Protein AF-0000000077147987 (afdb_homodimer)

Radius of gyration: 21.02 Å; Cα contacts (8 Å, |Δi|>4): 692; chains: 2; bounding box: 50×61×52 Å

Organism: Bacillus cereus (strain ATCC 14579 / DSM 31 / CCUG 7414 / JCM 2152 / NBRC 15305 / NCIMB 9373 / NCTC 2599 / NRRL B-3711) (NCBI:txid226900)

InterPro domains:
  IPR000415 Nitroreductase-like [G3DSA:3.40.109.10] (1-186)
  IPR000415 Nitroreductase-like [SSF55469] (8-182)
  IPR026021 Putative NAD(P)H nitroreductase YdjA-like [cd02135] (8-164)
  IPR029479 Nitroreductase [PF00881] (11-164)
  IPR052530 NAD(P)H nitroreductase [PTHR43821] (4-184)

Solvent-accessible surface area (backbone atoms only — not comparable to full-atom values): 19776 Å² total; per-residue (Å²): 125,85,78,49,52,45,58,61,54,49,42,62,63,52,54,72,32,90,63,49,38,87,55,78,65,56,66,67,56,52,52,53,43,44,42,50,14,61,47,36,68,46,72,91,71,61,68,49,56,31,39,37,36,26,30,76,58,12,35,54,56,54,42,49,20,53,52,68,46,40,51,73,69,50,32,73,73,44,35,66,63,51,41,50,53,54,66,50,35,38,27,36,35,42,32,29,31,74,60,46,92,51,64,64,58,28,52,46,40,50,40,21,35,29,22,23,52,42,41,30,52,52,48,34,39,77,73,60,32,33,33,28,83,46,65,58,72,67,60,69,33,66,55,28,44,47,55,73,69,46,53,91,55,52,41,55,72,32,35,35,39,31,25,35,53,92,70,76,65,80,84,74,90,71,80,60,46,74,81,38,44,47,80,34,53,105,124,84,78,50,52,45,56,62,55,51,42,62,64,53,53,72,32,89,61,48,39,88,53,78,65,55,67,68,58,52,51,51,43,45,43,49,13,62,47,36,70,46,71,91,71,61,68,48,55,32,39,36,38,26,29,75,58,14,37,54,57,54,42,49,20,54,50,68,47,40,52,72,67,49,33,74,75,42,34,66,62,50,42,51,53,54,66,50,35,37,29,36,35,42,31,28,32,73,60,47,91,50,63,62,60,29,51,44,38,51,42,21,36,28,23,23,51,42,41,30,52,50,50,34,40,78,71,59,30,33,33,28,82,45,62,55,72,68,60,69,33,65,54,26,43,45,54,74,70,45,52,91,57,51,41,56,73,32,34,34,38,32,24,34,52,91,68,75,64,80,84,75,88,71,80,61,46,75,82,40,45,48,80,34,52,105

pLDDT: mean 96.01, std 7.47, range [31.97, 99.0]

Nearest PDB structures (foldseek):
  2i7h-assembly1_A  TM=9.903E-01  e=8.316E-35  Bacillus cereus
  7tmg-assembly1_B  TM=8.435E-01  e=1.630E-12  Klebsiella pneumoniae subsp. pneumoniae HS11286
  4xoo-assembly2_C  TM=8.003E-01  e=1.558E-11  Mycobacterium tuberculosis H37Rv
  4xoo-assembly1_B  TM=7.889E-01  e=2.226E-11  Mycobacterium tuberculosis H37Rv
  4xoq-assembly2_D  TM=7.761E-01  e=3.854E-10  Mycobacterium tuberculosis H37Rv

Sequence (372 aa):
MTTYTSIANVIKERRSVRTFTDKAVEKDLLIELLNDATWAPNHKHREPWNCKLYIGEGRKKLVDAVLNSFTEEERAKRGKILSDRFLSTPAQIVVYMNEDPRQIQRDEDYAATCAFMQNFQLLAWERGLGCVWKSGGLNYNPLFIEGIGLTRGQRIVGILHIGYFDKAPEGKARTPITEKMEIIEGMTTYTSIANVIKERRSVRTFTDKAVEKDLLIELLNDATWAPNHKHREPWNCKLYIGEGRKKLVDAVLNSFTEEERAKRGKILSDRFLSTPAQIVVYMNEDPRQIQRDEDYAATCAFMQNFQLLAWERGLGCVWKSGGLNYNPLFIEGIGLTRGQRIVGILHIGYFDKAPEGKARTPITEKMEIIEG

Structure (mmCIF, N/CA/C/O backbone):
data_AF-0000000077147987-model_v1
#
loop_
_entity.id
_entity.type
_entity.pdbx_description
1 polymer 'Nitroreductase family'
#
loop_
_atom_site.group_PDB
_atom_site.id
_atom_site.type_symbol
_atom_site.label_atom_id
_atom_site.label_alt_id
_atom_site.label_comp_id
_atom_site.label_asym_id
_atom_site.label_entity_id
_atom_site.label_seq_id
_atom_site.pdbx_PDB_ins_code
_atom_site.Cartn_x
_atom_site.Cartn_y
_atom_site.Cartn_z
_atom_site.occupancy
_atom_site.B_iso_or_equiv
_atom_site.auth_seq_id
_atom_site.auth_comp_id
_atom_site.auth_asym_id
_atom_site.auth_atom_id
_atom_site.pdbx_PDB_model_num
ATOM 1 N N . MET A 1 1 ? 27.594 10.062 7.055 1 32.5 1 MET A N 1
ATOM 2 C CA . MET A 1 1 ? 27.594 8.945 6.113 1 32.5 1 MET A CA 1
ATOM 3 C C . MET A 1 1 ? 26.344 8.094 6.281 1 32.5 1 MET A C 1
ATOM 5 O O . MET A 1 1 ? 26.156 7.465 7.324 1 32.5 1 MET A O 1
ATOM 9 N N . THR A 1 2 ? 25.281 8.523 5.633 1 48.38 2 THR A N 1
ATOM 10 C CA . THR A 1 2 ? 24.031 7.832 5.938 1 48.38 2 THR A CA 1
ATOM 11 C C . THR A 1 2 ? 24.188 6.324 5.742 1 48.38 2 THR A C 1
ATOM 13 O O . THR A 1 2 ? 24.562 5.871 4.656 1 48.38 2 THR A O 1
ATOM 16 N N . THR A 1 3 ? 24.641 5.527 6.75 1 56.06 3 THR A N 1
ATOM 17 C CA . THR A 1 3 ? 24.734 4.07 6.691 1 56.06 3 THR A CA 1
ATOM 18 C C . THR A 1 3 ? 23.469 3.471 6.102 1 56.06 3 THR A C 1
ATOM 20 O O . THR A 1 3 ? 22.359 3.836 6.5 1 56.06 3 THR A O 1
ATOM 23 N N . TYR A 1 4 ? 23.609 3.09 4.77 1 65.31 4 TYR A N 1
ATOM 24 C CA . TYR A 1 4 ? 22.438 2.479 4.137 1 65.31 4 TYR A CA 1
ATOM 25 C C . TYR A 1 4 ? 22.203 1.069 4.668 1 65.31 4 TYR A C 1
ATOM 27 O O . TYR A 1 4 ? 23.156 0.284 4.797 1 65.31 4 TYR A O 1
ATOM 35 N N . THR A 1 5 ? 21.031 0.942 5.336 1 78.06 5 THR A N 1
ATOM 36 C CA . THR A 1 5 ? 20.594 -0.362 5.82 1 78.06 5 THR A CA 1
ATOM 37 C C . THR A 1 5 ? 19.734 -1.062 4.777 1 78.06 5 THR A C 1
ATOM 39 O O . THR A 1 5 ? 19.328 -0.448 3.789 1 78.06 5 THR A O 1
ATOM 42 N N . SER A 1 6 ? 19.641 -2.348 4.91 1 89.88 6 SER A N 1
ATOM 43 C CA . SER A 1 6 ? 18.781 -3.109 4.004 1 89.88 6 SER A CA 1
ATOM 44 C C . SER A 1 6 ? 17.328 -2.658 4.105 1 89.88 6 SER A C 1
ATOM 46 O O . SER A 1 6 ? 16.922 -2.096 5.121 1 89.88 6 SER A O 1
ATOM 48 N N . ILE A 1 7 ? 16.641 -2.799 3.055 1 95.44 7 ILE A N 1
ATOM 49 C CA . ILE A 1 7 ? 15.227 -2.443 3.066 1 95.44 7 ILE A CA 1
ATOM 50 C C . ILE A 1 7 ? 14.5 -3.264 4.129 1 95.44 7 ILE A C 1
ATOM 52 O O . ILE A 1 7 ? 13.562 -2.775 4.762 1 95.44 7 ILE A O 1
ATOM 56 N N . ALA A 1 8 ? 14.914 -4.508 4.348 1 96.12 8 ALA A N 1
ATOM 57 C CA . ALA A 1 8 ? 14.32 -5.348 5.387 1 96.12 8 ALA A CA 1
ATOM 58 C C . ALA A 1 8 ? 14.43 -4.684 6.758 1 96.12 8 ALA A C 1
ATOM 60 O O . ALA A 1 8 ? 13.477 -4.703 7.543 1 96.12 8 ALA A O 1
ATOM 61 N N . ASN A 1 9 ? 15.562 -4.098 7.02 1 95.75 9 ASN A N 1
ATOM 62 C CA . ASN A 1 9 ? 15.75 -3.426 8.297 1 95.75 9 ASN A CA 1
ATOM 63 C C . ASN A 1 9 ? 14.844 -2.209 8.438 1 95.75 9 ASN A C 1
ATOM 65 O O . ASN A 1 9 ? 14.242 -1.992 9.492 1 95.75 9 ASN A O 1
ATOM 69 N N . VAL A 1 10 ? 14.734 -1.404 7.367 1 96.94 10 VAL A N 1
ATOM 70 C CA . VAL A 1 10 ? 13.867 -0.23 7.406 1 96.94 10 VAL A CA 1
ATOM 71 C C . VAL A 1 10 ? 12.422 -0.661 7.645 1 96.94 10 VAL A C 1
ATOM 73 O O . VAL A 1 10 ? 11.719 -0.079 8.477 1 96.94 10 VAL A O 1
ATOM 76 N N . ILE A 1 11 ? 11.961 -1.706 6.961 1 98 11 ILE A N 1
ATOM 77 C CA . ILE A 1 11 ? 10.602 -2.211 7.07 1 98 11 ILE A CA 1
ATOM 78 C C . ILE A 1 11 ? 10.352 -2.723 8.484 1 98 11 ILE A C 1
ATOM 80 O O . ILE A 1 11 ? 9.328 -2.41 9.102 1 98 11 ILE A O 1
ATOM 84 N N . LYS A 1 12 ? 11.25 -3.428 9.062 1 97.56 12 LYS A N 1
ATOM 85 C CA . LYS A 1 12 ? 11.078 -4.035 10.383 1 97.56 12 LYS A CA 1
ATOM 86 C C . LYS A 1 12 ? 11.148 -2.984 11.484 1 97.56 12 LYS A C 1
ATOM 88 O O . LYS A 1 12 ? 10.516 -3.133 12.531 1 97.56 12 LYS A O 1
ATOM 93 N N . GLU A 1 13 ? 11.898 -1.934 11.219 1 97 13 GLU A N 1
ATOM 94 C CA . GLU A 1 13 ? 12.156 -0.956 12.273 1 97 13 GLU A CA 1
ATOM 95 C C . GLU A 1 13 ? 11.109 0.159 12.25 1 97 13 GLU A C 1
ATOM 97 O O . GLU A 1 13 ? 10.914 0.849 13.25 1 97 13 GLU A O 1
ATOM 102 N N . ARG A 1 14 ? 10.508 0.419 11.086 1 98.12 14 ARG A N 1
ATOM 103 C CA . ARG A 1 14 ? 9.523 1.492 11 1 98.12 14 ARG A CA 1
ATOM 104 C C . ARG A 1 14 ? 8.398 1.29 12.016 1 98.12 14 ARG A C 1
ATOM 106 O O . ARG A 1 14 ? 7.918 0.171 12.203 1 98.12 14 ARG A O 1
ATOM 113 N N . ARG A 1 15 ? 8.008 2.379 12.648 1 98.31 15 ARG A N 1
ATOM 114 C CA . ARG A 1 15 ? 6.906 2.406 13.602 1 98.31 15 ARG A CA 1
ATOM 115 C C . ARG A 1 15 ? 5.953 3.557 13.305 1 98.31 15 ARG A C 1
ATOM 117 O O . ARG A 1 15 ? 6.352 4.574 12.734 1 98.31 15 ARG A O 1
ATOM 124 N N . SER A 1 16 ? 4.711 3.285 13.672 1 98.38 16 SER A N 1
ATOM 125 C CA . SER A 1 16 ? 3.781 4.41 13.688 1 98.38 16 SER A CA 1
ATOM 126 C C . SER A 1 16 ? 4.051 5.332 14.875 1 98.38 16 SER A C 1
ATOM 128 O O . SER A 1 16 ? 3.76 4.98 16.016 1 98.38 16 SER A O 1
ATOM 130 N N . VAL A 1 17 ? 4.613 6.473 14.586 1 98.31 17 VAL A N 1
ATOM 131 C CA . VAL A 1 17 ? 4.957 7.457 15.602 1 98.31 17 VAL A CA 1
ATOM 132 C C . VAL A 1 17 ? 3.816 8.461 15.758 1 98.31 17 VAL A C 1
ATOM 134 O O . VAL A 1 17 ? 3.35 9.039 14.773 1 98.31 17 VAL A O 1
ATOM 137 N N . ARG A 1 18 ? 3.389 8.727 17 1 96.88 18 ARG A N 1
ATOM 138 C CA . ARG A 1 18 ? 2.213 9.562 17.219 1 96.88 18 ARG A CA 1
ATOM 139 C C . ARG A 1 18 ? 2.564 10.797 18.047 1 96.88 18 ARG A C 1
ATOM 141 O O . ARG A 1 18 ? 1.722 11.68 18.25 1 96.88 18 ARG A O 1
ATOM 148 N N . THR A 1 19 ? 3.754 10.805 18.609 1 96.94 19 THR A N 1
ATOM 149 C CA . THR A 1 19 ? 4.258 11.93 19.391 1 96.94 19 THR A CA 1
ATOM 150 C C . THR A 1 19 ? 5.531 12.492 18.766 1 96.94 19 THR A C 1
ATOM 152 O O . THR A 1 19 ? 6.484 11.758 18.516 1 96.94 19 THR A O 1
ATOM 155 N N . PHE A 1 20 ? 5.543 13.805 18.609 1 98.06 20 PHE A N 1
ATOM 156 C CA . PHE A 1 20 ? 6.625 14.43 17.859 1 98.06 20 PHE A CA 1
ATOM 157 C C . PHE A 1 20 ? 7.297 15.516 18.688 1 98.06 20 PHE A C 1
ATOM 159 O O . PHE A 1 20 ? 6.711 16.031 19.641 1 98.06 20 PHE A O 1
ATOM 166 N N . THR A 1 21 ? 8.523 15.797 18.312 1 97.69 21 THR A N 1
ATOM 167 C CA . THR A 1 21 ? 9.172 16.984 18.859 1 97.69 21 THR A CA 1
ATOM 168 C C . THR A 1 21 ? 8.664 18.25 18.172 1 97.69 21 THR A C 1
ATOM 170 O O . THR A 1 21 ? 7.914 18.172 17.188 1 97.69 21 THR A O 1
ATOM 173 N N . ASP A 1 22 ? 9.141 19.406 18.625 1 95.5 22 ASP A N 1
ATOM 174 C CA . ASP A 1 22 ? 8.711 20.672 18.047 1 95.5 22 ASP A CA 1
ATOM 175 C C . ASP A 1 22 ? 9.578 21.062 16.844 1 95.5 22 ASP A C 1
ATOM 177 O O . ASP A 1 22 ? 9.352 22.109 16.234 1 95.5 22 ASP A O 1
ATOM 181 N N . LYS A 1 23 ? 10.523 20.203 16.562 1 97.19 23 LYS A N 1
ATOM 182 C CA . LYS A 1 23 ? 11.391 20.516 15.43 1 97.19 23 LYS A CA 1
ATOM 183 C C . LYS A 1 23 ? 10.594 20.578 14.125 1 97.19 23 LYS A C 1
ATOM 185 O O . LYS A 1 23 ? 9.859 19.641 13.805 1 97.19 23 LYS A O 1
ATOM 190 N N . ALA A 1 24 ? 10.766 21.672 13.406 1 96.88 24 ALA A N 1
ATOM 191 C CA . ALA A 1 24 ? 10.055 21.844 12.141 1 96.88 24 ALA A CA 1
ATOM 192 C C . ALA A 1 24 ? 10.516 20.812 11.109 1 96.88 24 ALA A C 1
ATOM 194 O O . ALA A 1 24 ? 11.688 20.438 11.078 1 96.88 24 ALA A O 1
ATOM 195 N N . VAL A 1 25 ? 9.578 20.375 10.289 1 98.19 25 VAL A N 1
ATOM 196 C CA . VAL A 1 25 ? 9.914 19.516 9.156 1 98.19 25 VAL A CA 1
ATOM 197 C C . VAL A 1 25 ? 10.094 20.359 7.902 1 98.19 25 VAL A C 1
ATOM 199 O O . VAL A 1 25 ? 9.219 21.156 7.555 1 98.19 25 VAL A O 1
ATOM 202 N N . GLU A 1 26 ? 11.133 20.172 7.207 1 97.56 26 GLU A N 1
ATOM 203 C CA . GLU A 1 26 ? 11.43 20.984 6.027 1 97.56 26 GLU A CA 1
ATOM 204 C C . GLU A 1 26 ? 10.539 20.594 4.852 1 97.56 26 GLU A C 1
ATOM 206 O O . GLU A 1 26 ? 10.477 19.422 4.48 1 97.56 26 GLU A O 1
ATOM 211 N N . LYS A 1 27 ? 10 21.656 4.348 1 98.19 27 LYS A N 1
ATOM 212 C CA . LYS A 1 27 ? 9.125 21.469 3.193 1 98.19 27 LYS A CA 1
ATOM 213 C C . LYS A 1 27 ? 9.859 20.766 2.059 1 98.19 27 LYS A C 1
ATOM 215 O O . LYS A 1 27 ? 9.32 19.844 1.448 1 98.19 27 LYS A O 1
ATOM 220 N N . ASP A 1 28 ? 11.078 21.125 1.785 1 98.5 28 ASP A N 1
ATOM 221 C CA . ASP A 1 28 ? 11.844 20.578 0.675 1 98.5 28 ASP A CA 1
ATOM 222 C C . ASP A 1 28 ? 12.141 19.094 0.897 1 98.5 28 ASP A C 1
ATOM 224 O O . ASP A 1 28 ? 12.188 18.312 -0.057 1 98.5 28 ASP A O 1
ATOM 228 N N . LEU A 1 29 ? 12.375 18.734 2.113 1 98.56 29 LEU A N 1
ATOM 229 C CA . LEU A 1 29 ? 12.586 17.328 2.434 1 98.56 29 LEU A CA 1
ATOM 230 C C . LEU A 1 29 ? 11.336 16.5 2.139 1 98.56 29 LEU A 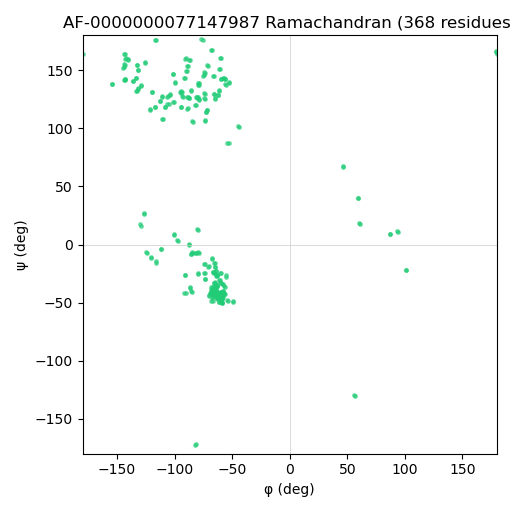C 1
ATOM 232 O O . LEU A 1 29 ? 11.422 15.43 1.544 1 98.56 29 LEU A O 1
ATOM 236 N N . LEU A 1 30 ? 10.188 17.031 2.537 1 98.81 30 LEU A N 1
ATOM 237 C CA . LEU A 1 30 ? 8.93 16.328 2.281 1 98.81 30 LEU A CA 1
ATOM 238 C C . LEU A 1 30 ? 8.695 16.188 0.783 1 98.81 30 LEU A C 1
ATOM 240 O O . LEU A 1 30 ? 8.281 15.117 0.324 1 98.81 30 LEU A O 1
ATOM 244 N N . ILE A 1 31 ? 8.961 17.203 0.057 1 98.88 31 ILE A N 1
ATOM 245 C CA . ILE A 1 31 ? 8.781 17.172 -1.39 1 98.88 31 ILE A CA 1
ATOM 246 C C . ILE A 1 31 ? 9.719 16.125 -1.998 1 98.88 31 ILE A C 1
ATOM 248 O O . ILE A 1 31 ? 9.312 15.344 -2.855 1 98.88 31 ILE A O 1
ATOM 252 N N . GLU A 1 32 ? 10.945 16.094 -1.553 1 98.75 32 GLU A N 1
ATOM 253 C CA . GLU A 1 32 ? 11.914 15.117 -2.023 1 98.75 32 GLU A CA 1
ATOM 254 C C . GLU A 1 32 ? 11.43 13.695 -1.761 1 98.75 32 GLU A C 1
ATOM 256 O O . GLU A 1 32 ? 11.422 12.859 -2.666 1 98.75 32 GLU A O 1
ATOM 261 N N . LEU A 1 33 ? 11.023 13.422 -0.555 1 98.81 33 LEU A N 1
ATOM 262 C CA . LEU A 1 33 ? 10.578 12.086 -0.168 1 98.81 33 LEU A CA 1
ATOM 263 C C . LEU A 1 33 ? 9.32 11.688 -0.929 1 98.81 33 LEU A C 1
ATOM 265 O O . LEU A 1 33 ? 9.172 10.531 -1.333 1 98.81 33 LEU A O 1
ATOM 269 N N . LEU A 1 34 ? 8.398 12.625 -1.139 1 98.94 34 LEU A N 1
ATOM 270 C CA . LEU A 1 34 ? 7.176 12.352 -1.891 1 98.94 34 LEU A CA 1
ATOM 271 C C . LEU A 1 34 ? 7.492 12.055 -3.352 1 98.94 34 LEU A C 1
ATOM 273 O O . LEU A 1 34 ? 6.871 11.18 -3.961 1 98.94 34 LEU A O 1
ATOM 277 N N . ASN A 1 35 ? 8.414 12.781 -3.891 1 98.94 35 ASN A N 1
ATOM 278 C CA . ASN A 1 35 ? 8.82 12.5 -5.262 1 98.94 35 ASN A CA 1
ATOM 279 C C . ASN A 1 35 ? 9.367 11.078 -5.398 1 98.94 35 ASN A C 1
ATOM 281 O O . ASN A 1 35 ? 9.07 10.383 -6.371 1 98.94 35 ASN A O 1
ATOM 285 N N . ASP A 1 36 ? 10.18 10.656 -4.453 1 98.75 36 ASP A N 1
ATOM 286 C CA . ASP A 1 36 ? 10.641 9.273 -4.465 1 98.75 36 ASP A CA 1
ATOM 287 C C . ASP A 1 36 ? 9.477 8.297 -4.301 1 98.75 36 ASP A C 1
ATOM 289 O O . ASP A 1 36 ? 9.453 7.242 -4.938 1 98.75 36 ASP A O 1
ATOM 293 N N . ALA A 1 37 ? 8.484 8.648 -3.506 1 98.88 37 ALA A N 1
ATOM 294 C CA . ALA 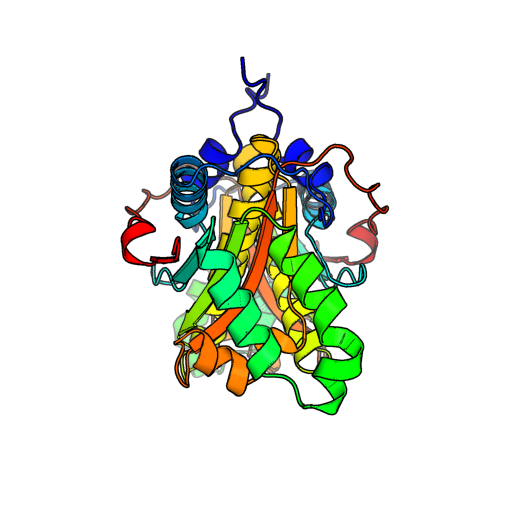A 1 37 ? 7.348 7.781 -3.217 1 98.88 37 ALA A CA 1
ATOM 295 C C . ALA A 1 37 ? 6.496 7.559 -4.465 1 98.88 37 ALA A C 1
ATOM 297 O O . ALA A 1 37 ? 5.816 6.539 -4.582 1 98.88 37 ALA A O 1
ATOM 298 N N . THR A 1 38 ? 6.559 8.477 -5.445 1 98.88 38 THR A N 1
ATOM 299 C CA . THR A 1 38 ? 5.727 8.406 -6.641 1 98.88 38 THR A CA 1
ATOM 300 C C . THR A 1 38 ? 6.117 7.211 -7.504 1 98.88 38 THR A C 1
ATOM 302 O O . THR A 1 38 ? 5.387 6.836 -8.422 1 98.88 38 THR A O 1
ATOM 305 N N . TRP A 1 39 ? 7.211 6.605 -7.223 1 98.69 39 TRP A N 1
ATOM 306 C CA . TRP A 1 39 ? 7.645 5.453 -8.008 1 98.69 39 TRP A CA 1
ATOM 307 C C . TRP A 1 39 ? 6.898 4.195 -7.574 1 98.69 39 TRP A C 1
ATOM 309 O O . TRP A 1 39 ? 7.258 3.084 -7.98 1 98.69 39 TRP A O 1
ATOM 319 N N . ALA A 1 40 ? 5.84 4.32 -6.801 1 98.81 40 ALA A N 1
ATOM 320 C CA . ALA A 1 40 ? 4.93 3.227 -6.473 1 98.81 40 ALA A CA 1
ATOM 321 C C . ALA A 1 40 ? 4.34 2.607 -7.738 1 98.81 40 ALA A C 1
ATOM 323 O O . ALA A 1 40 ? 4.117 3.303 -8.734 1 98.81 40 ALA A O 1
ATOM 324 N N . PRO A 1 41 ? 4.141 1.259 -7.73 1 98.56 41 PRO A N 1
ATOM 325 C CA . PRO A 1 41 ? 3.443 0.66 -8.867 1 98.56 41 PRO A CA 1
ATOM 326 C C . PRO A 1 41 ? 2.031 1.215 -9.055 1 98.56 41 PRO A C 1
ATOM 328 O O . PRO A 1 41 ? 1.363 1.549 -8.07 1 98.56 41 PRO A O 1
ATOM 331 N N . ASN A 1 42 ? 1.602 1.395 -10.281 1 98.31 42 ASN A N 1
ATOM 332 C CA . ASN A 1 42 ? 0.247 1.822 -10.617 1 98.31 42 ASN A CA 1
ATOM 333 C C . ASN A 1 42 ? -0.156 1.363 -12.016 1 98.31 42 ASN A C 1
ATOM 335 O O . ASN A 1 42 ? 0.669 1.345 -12.93 1 98.31 42 ASN A O 1
ATOM 339 N N . HIS A 1 43 ? -1.362 0.935 -12.016 1 97.31 43 HIS A N 1
ATOM 340 C CA . HIS A 1 43 ? -1.881 0.407 -13.273 1 97.31 43 HIS A CA 1
ATOM 341 C C . HIS A 1 43 ? -1.993 1.504 -14.328 1 97.31 43 HIS A C 1
ATOM 343 O O . HIS A 1 43 ? -2.498 2.592 -14.047 1 97.31 43 HIS A O 1
ATOM 349 N N . LYS A 1 44 ? -1.451 1.247 -15.531 1 96 44 LYS A N 1
ATOM 350 C CA . LYS A 1 44 ? -1.544 2.123 -16.703 1 96 44 LYS A CA 1
ATOM 351 C C . LYS A 1 44 ? -0.91 3.482 -16.406 1 96 44 LYS A C 1
ATOM 353 O O . LYS A 1 44 ? -1.289 4.488 -17.016 1 96 44 LYS A O 1
ATOM 358 N N . HIS A 1 45 ? -0.062 3.527 -15.336 1 96.69 45 HIS A N 1
ATOM 359 C CA . HIS A 1 45 ? 0.651 4.754 -14.992 1 96.69 45 HIS A CA 1
ATOM 360 C C . HIS A 1 45 ? -0.319 5.891 -14.695 1 96.69 45 HIS A C 1
ATOM 362 O O . HIS A 1 45 ? -0.092 7.031 -15.117 1 96.69 45 HIS A O 1
ATOM 368 N N . ARG A 1 46 ? -1.36 5.582 -14.031 1 98.06 46 ARG A N 1
ATOM 369 C CA . ARG A 1 46 ? -2.408 6.555 -13.734 1 98.06 46 ARG A CA 1
ATOM 370 C C . ARG A 1 46 ? -1.96 7.535 -12.664 1 98.06 46 ARG A C 1
ATOM 372 O O . ARG A 1 46 ? -2.463 8.656 -12.586 1 98.06 46 ARG A O 1
ATOM 379 N N . GLU A 1 47 ? -1.023 7.188 -11.805 1 98.75 47 GLU A N 1
ATOM 380 C CA . GLU A 1 47 ? -0.513 8.023 -10.727 1 98.75 47 GLU A CA 1
ATOM 381 C C . GLU A 1 47 ? -1.651 8.688 -9.953 1 98.75 47 GLU A C 1
ATOM 383 O O . GLU A 1 47 ? -1.738 9.914 -9.906 1 98.75 47 GLU A O 1
ATOM 388 N N . PRO A 1 48 ? -2.467 7.91 -9.25 1 98.88 48 PRO A N 1
ATOM 389 C CA . PRO A 1 48 ? -3.75 8.398 -8.734 1 98.88 48 PRO A CA 1
ATOM 390 C C . PRO A 1 48 ? -3.598 9.242 -7.473 1 98.88 48 PRO A C 1
ATOM 392 O O . PRO A 1 48 ? -4.555 9.891 -7.039 1 98.88 48 PRO A O 1
ATOM 395 N N . TRP A 1 49 ? -2.506 9.359 -6.887 1 98.94 49 TRP A N 1
ATOM 396 C CA . TRP A 1 49 ? -2.285 10.023 -5.609 1 98.94 49 TRP A CA 1
ATOM 397 C C . TRP A 1 49 ? -2.238 11.539 -5.785 1 98.94 49 TRP A C 1
ATOM 399 O O . TRP A 1 49 ? -1.682 12.039 -6.762 1 98.94 49 TRP A O 1
ATOM 409 N N . ASN A 1 50 ? -2.85 12.25 -4.863 1 98.88 50 ASN A N 1
ATOM 410 C CA . ASN A 1 50 ? -2.783 13.695 -4.672 1 98.88 50 ASN A CA 1
ATOM 411 C C . ASN A 1 50 ? -2.533 14.055 -3.211 1 98.88 50 ASN A C 1
ATOM 413 O O . ASN A 1 50 ? -2.891 13.297 -2.309 1 98.88 50 ASN A O 1
ATOM 417 N N . CYS A 1 51 ? -1.922 15.289 -3.031 1 98.94 51 CYS A N 1
ATOM 418 C CA . CYS A 1 51 ? -1.538 15.633 -1.667 1 98.94 51 CYS A CA 1
ATOM 419 C C . CYS A 1 51 ? -1.962 17.047 -1.322 1 98.94 51 CYS A C 1
ATOM 421 O O . CYS A 1 51 ? -1.971 17.922 -2.188 1 98.94 51 CYS A O 1
ATOM 423 N N . LYS A 1 52 ? -2.352 17.219 -0.127 1 98.94 52 LYS A N 1
ATOM 424 C CA . LYS A 1 52 ? -2.375 18.531 0.54 1 98.94 52 LYS A CA 1
ATOM 425 C C . LYS A 1 52 ? -1.433 18.547 1.74 1 98.94 52 LYS A C 1
ATOM 427 O O . LYS A 1 52 ? -1.582 17.75 2.666 1 98.94 52 LYS A O 1
ATOM 432 N N . LEU A 1 53 ? -0.482 19.391 1.664 1 98.94 53 LEU A N 1
ATOM 433 C CA . LEU A 1 53 ? 0.508 19.516 2.729 1 98.94 53 LEU A CA 1
ATOM 434 C C . LEU A 1 53 ? 0.2 20.703 3.625 1 98.94 53 LEU A C 1
ATOM 436 O O . LEU A 1 53 ? 0.104 21.844 3.145 1 98.94 53 LEU A O 1
ATOM 440 N N . TYR A 1 54 ? 0.041 20.453 4.895 1 98.75 54 TYR A N 1
ATOM 441 C CA . TYR A 1 54 ? -0.16 21.469 5.906 1 98.75 54 TYR A CA 1
ATOM 442 C C . TYR A 1 54 ? 1.075 21.625 6.789 1 98.75 54 TYR A C 1
ATOM 444 O O . TYR A 1 54 ? 1.442 20.688 7.512 1 98.75 54 TYR A O 1
ATOM 452 N N . ILE A 1 55 ? 1.716 22.797 6.809 1 97.94 55 ILE A N 1
ATOM 453 C CA . ILE A 1 55 ? 2.898 23.078 7.609 1 97.94 55 ILE A CA 1
ATOM 454 C C . ILE A 1 55 ? 2.828 24.516 8.133 1 97.94 55 ILE A C 1
ATOM 456 O O . ILE A 1 55 ? 2.066 25.344 7.613 1 97.94 55 ILE A O 1
ATOM 460 N N . GLY A 1 56 ? 3.604 24.812 9.219 1 95.81 56 GLY A N 1
ATOM 461 C CA . GLY A 1 56 ? 3.578 26.156 9.805 1 95.81 56 GLY A CA 1
ATOM 462 C C . GLY A 1 56 ? 2.188 26.594 10.219 1 95.81 56 GLY A C 1
ATOM 463 O O . GLY A 1 56 ? 1.48 25.859 10.914 1 95.81 56 GLY A O 1
ATOM 464 N N . GLU A 1 57 ? 1.754 27.797 9.812 1 95.62 57 GLU A N 1
ATOM 465 C CA . GLU A 1 57 ? 0.45 28.344 10.188 1 95.62 57 GLU A CA 1
ATOM 466 C C . GLU A 1 57 ? -0.674 27.641 9.422 1 95.62 57 GLU A C 1
ATOM 468 O O . GLU A 1 57 ? -1.84 27.719 9.82 1 95.62 57 GLU A O 1
ATOM 473 N N . GLY A 1 58 ? -0.313 26.969 8.375 1 97.19 58 GLY A N 1
ATOM 474 C CA . GLY A 1 58 ? -1.297 26.234 7.586 1 97.19 58 GLY A CA 1
ATOM 475 C C . GLY A 1 58 ? -1.961 25.109 8.359 1 97.19 58 GLY A C 1
ATOM 476 O O . GLY A 1 58 ? -3.08 24.719 8.039 1 97.19 58 GLY A O 1
ATOM 477 N N . ARG A 1 59 ? -1.291 24.656 9.375 1 97.44 59 ARG A N 1
ATOM 478 C CA . ARG A 1 59 ? -1.851 23.609 10.227 1 97.44 59 ARG A CA 1
ATOM 479 C C . ARG A 1 59 ? -3.148 24.062 10.883 1 97.44 59 ARG A C 1
ATOM 481 O O . ARG A 1 59 ? -4.055 23.25 11.109 1 97.44 59 ARG A O 1
ATOM 488 N N . LYS A 1 60 ? -3.25 25.359 11.141 1 97.06 60 LYS A N 1
ATOM 489 C CA . LYS A 1 60 ? -4.457 25.891 11.758 1 97.06 60 LYS A CA 1
ATOM 490 C C . LYS A 1 60 ? -5.664 25.734 10.836 1 97.06 60 LYS A C 1
ATOM 492 O O . LYS A 1 60 ? -6.785 25.516 11.305 1 97.06 60 LYS A O 1
ATOM 497 N N . LYS A 1 61 ? -5.434 25.812 9.539 1 97.62 61 LYS A N 1
ATOM 498 C CA . LYS A 1 61 ? -6.52 25.641 8.578 1 97.62 61 LYS A CA 1
ATOM 499 C C . LYS A 1 61 ? -7.062 24.203 8.625 1 97.62 61 LYS A C 1
ATOM 501 O O . LYS A 1 61 ? -8.266 24 8.5 1 97.62 61 LYS A O 1
ATOM 506 N N . LEU A 1 62 ? -6.168 23.281 8.781 1 98.19 62 LEU A N 1
ATOM 507 C CA . LEU A 1 62 ? -6.598 21.891 8.914 1 98.19 62 LEU A CA 1
ATOM 508 C C . LEU A 1 62 ? -7.387 21.688 10.203 1 98.19 62 LEU A C 1
ATOM 510 O O . LEU A 1 62 ? -8.445 21.047 10.195 1 98.19 62 LEU A O 1
ATOM 514 N N . VAL A 1 63 ? -6.902 22.25 11.266 1 97.5 63 VAL A N 1
ATOM 515 C CA . VAL A 1 63 ? -7.574 22.141 12.555 1 97.5 63 VAL A CA 1
ATOM 516 C C . VAL A 1 63 ? -8.977 22.734 12.453 1 97.5 63 VAL A C 1
ATOM 518 O O . VAL A 1 63 ? -9.945 22.156 12.945 1 97.5 63 VAL A O 1
ATOM 521 N N . ASP A 1 64 ? -9.047 23.906 11.836 1 97.06 64 ASP A N 1
ATOM 522 C CA . ASP A 1 64 ? -10.352 24.547 11.664 1 97.06 64 ASP A CA 1
ATOM 523 C C . ASP A 1 64 ? -11.312 23.641 10.898 1 97.06 64 ASP A C 1
ATOM 525 O O . ASP A 1 64 ? -12.484 23.531 11.273 1 97.06 64 ASP A O 1
ATOM 529 N N . ALA A 1 65 ? -10.836 23.062 9.836 1 97.5 65 ALA A N 1
ATOM 530 C CA . ALA A 1 65 ? -11.672 22.156 9.055 1 97.5 65 ALA A CA 1
ATOM 531 C C . ALA A 1 65 ? -12.148 20.969 9.898 1 97.5 65 ALA A C 1
ATOM 533 O O . ALA A 1 65 ? -13.305 20.547 9.797 1 97.5 65 ALA A O 1
ATOM 534 N N . VAL A 1 66 ? -11.25 20.406 10.734 1 96.88 66 VAL A N 1
ATOM 535 C CA . VAL A 1 66 ? -11.602 19.297 11.617 1 96.88 66 VAL A CA 1
ATOM 536 C C . VAL A 1 66 ? -12.688 19.734 12.586 1 96.88 66 VAL A C 1
ATOM 538 O O . VAL A 1 66 ? -13.734 19.094 12.703 1 96.88 66 VAL A O 1
ATOM 541 N N . LEU A 1 67 ? -12.477 20.844 13.211 1 96.75 67 LEU A N 1
ATOM 542 C CA . LEU A 1 67 ? -13.398 21.328 14.227 1 96.75 67 LEU A CA 1
ATOM 543 C C . LEU A 1 67 ? -14.75 21.672 13.617 1 96.75 67 LEU A C 1
ATOM 545 O O . LEU A 1 67 ? -15.797 21.422 14.227 1 96.75 67 LEU A O 1
ATOM 549 N N . ASN A 1 68 ? -14.742 22.219 12.461 1 96.69 68 ASN A N 1
ATOM 550 C CA . ASN A 1 68 ? -15.977 22.625 11.789 1 96.69 68 ASN A CA 1
ATOM 551 C C . ASN A 1 68 ? -16.781 21.406 11.32 1 96.69 68 ASN A C 1
ATOM 553 O O . ASN A 1 68 ? -17.953 21.531 10.984 1 96.69 68 ASN A O 1
ATOM 557 N N . SER A 1 69 ? -16.109 20.328 11.234 1 96.06 69 SER A N 1
ATOM 558 C CA . SER A 1 69 ? -16.797 19.125 10.789 1 96.06 69 SER A CA 1
ATOM 559 C C . SER A 1 69 ? -17.469 18.406 11.953 1 96.06 69 SER A C 1
ATOM 561 O O . SER A 1 69 ? -18.219 17.438 11.75 1 96.06 69 SER A O 1
ATOM 563 N N . PHE A 1 70 ? -17.25 18.797 13.133 1 94.06 70 PHE A N 1
ATOM 564 C CA . PHE A 1 70 ? -17.812 18.203 14.344 1 94.06 70 PHE A CA 1
ATOM 565 C C . PHE A 1 70 ? -19.141 18.859 14.703 1 94.06 70 PHE A C 1
ATOM 567 O O . PHE A 1 70 ? -19.344 20.047 14.422 1 94.06 70 PHE A O 1
ATOM 574 N N . THR A 1 71 ? -19.938 18.031 15.305 1 93.31 71 THR A N 1
ATOM 575 C CA . THR A 1 71 ? -21.094 18.625 15.953 1 93.31 71 THR A CA 1
ATOM 576 C C . THR A 1 71 ? -20.688 19.469 17.156 1 93.31 71 THR A C 1
ATOM 578 O O . THR A 1 71 ? -19.547 19.359 17.625 1 93.31 71 THR A O 1
ATOM 581 N N . GLU A 1 72 ? -21.594 20.219 17.625 1 93.38 72 GLU A N 1
ATOM 582 C CA . GLU A 1 72 ? -21.312 21.016 18.812 1 93.38 72 GLU A CA 1
ATOM 583 C C . GLU A 1 72 ? -20.938 20.109 19.984 1 93.38 72 GLU A C 1
ATOM 585 O O . GLU A 1 72 ? -20.047 20.453 20.766 1 93.38 72 GLU A O 1
ATOM 590 N N . GLU A 1 73 ? -21.625 19.062 20.109 1 93.81 73 GLU A N 1
ATOM 591 C CA . GLU A 1 73 ? -21.359 18.125 21.188 1 93.81 73 GLU A CA 1
ATOM 592 C C . GLU A 1 73 ? -19.969 17.516 21.062 1 93.81 73 GLU A C 1
ATOM 594 O O . GLU A 1 73 ? -19.234 17.438 22.047 1 93.81 73 GLU A O 1
ATOM 599 N N . GLU A 1 74 ? -19.594 17.109 19.844 1 91.12 74 GLU A N 1
ATOM 600 C CA . GLU A 1 74 ? -18.281 16.547 19.594 1 91.12 74 GLU A CA 1
ATOM 601 C C . GLU A 1 74 ? -17.172 17.547 19.859 1 91.12 74 GLU A C 1
ATOM 603 O O . GLU A 1 74 ? -16.125 17.203 20.422 1 91.12 74 GLU A O 1
ATOM 608 N N . ARG A 1 75 ? -17.422 18.734 19.453 1 92.44 75 ARG A N 1
ATOM 609 C CA . ARG A 1 75 ? -16.438 19.797 19.656 1 92.44 75 ARG A CA 1
ATOM 610 C C . ARG A 1 75 ? -16.219 20.062 21.141 1 92.44 75 ARG A C 1
ATOM 612 O O . ARG A 1 75 ? -15.078 20.266 21.562 1 92.44 75 ARG A O 1
ATOM 619 N N . ALA A 1 76 ? -17.25 20.109 21.859 1 92.94 76 ALA A N 1
ATOM 620 C CA . ALA A 1 76 ? -17.141 20.344 23.297 1 92.94 76 ALA A CA 1
ATOM 621 C C . ALA A 1 76 ? -16.375 19.219 23.984 1 92.94 76 ALA A C 1
ATOM 623 O O . ALA A 1 76 ? -15.617 19.469 24.922 1 92.94 76 ALA A O 1
ATOM 624 N N . LYS A 1 77 ? -16.547 18.062 23.516 1 91.88 77 LYS A N 1
ATOM 625 C CA . LYS A 1 77 ? -15.969 16.875 24.156 1 91.88 77 LYS A CA 1
ATOM 626 C C . LYS A 1 77 ? -14.539 16.641 23.688 1 91.88 77 LYS A C 1
ATOM 628 O O . LYS A 1 77 ? -13.672 16.281 24.484 1 91.88 77 LYS A O 1
ATOM 633 N N . ARG A 1 78 ? -14.281 16.844 22.375 1 90.38 78 ARG A N 1
ATOM 634 C CA . ARG A 1 78 ? -13.039 16.344 21.797 1 90.38 78 ARG A CA 1
ATOM 635 C C . ARG A 1 78 ? -12.266 17.469 21.109 1 90.38 78 ARG A C 1
ATOM 637 O O . ARG A 1 78 ? -11.117 17.297 20.719 1 90.38 78 ARG A O 1
ATOM 644 N N . GLY A 1 79 ? -12.852 18.609 21.016 1 90.62 79 GLY A N 1
ATOM 645 C CA . GLY A 1 79 ? -12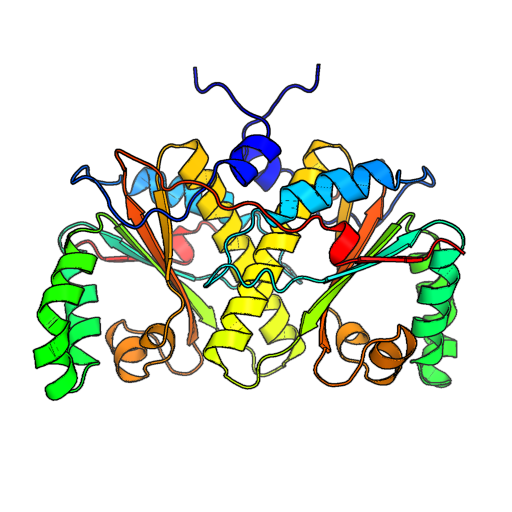.297 19.672 20.203 1 90.62 79 GLY A CA 1
ATOM 646 C C . GLY A 1 79 ? -10.906 20.094 20.625 1 90.62 79 GLY A C 1
ATOM 647 O O . GLY A 1 79 ? -9.992 20.156 19.797 1 90.62 79 GLY A O 1
ATOM 648 N N . LYS A 1 80 ? -10.734 20.312 21.844 1 92 80 LYS A N 1
ATOM 649 C CA . LYS A 1 80 ? -9.453 20.797 22.359 1 92 80 LYS A CA 1
ATOM 650 C C . LYS A 1 80 ? -8.367 19.734 22.203 1 92 80 LYS A C 1
ATOM 652 O O . LYS A 1 80 ? -7.27 20.031 21.734 1 92 80 LYS A O 1
ATOM 657 N N . ILE A 1 81 ? -8.664 18.562 22.547 1 90.81 81 ILE A N 1
ATOM 658 C CA . ILE A 1 81 ? -7.699 17.469 22.484 1 90.81 81 ILE A CA 1
ATOM 659 C C . ILE A 1 81 ? -7.258 17.25 21.031 1 90.81 81 ILE A C 1
ATOM 661 O O . ILE A 1 81 ? -6.066 17.094 20.766 1 90.81 81 ILE A O 1
ATOM 665 N N . LEU A 1 82 ? -8.172 17.266 20.172 1 89.75 82 LEU A N 1
ATOM 666 C CA . LEU A 1 82 ? -7.875 17.047 18.766 1 89.75 82 LEU A CA 1
ATOM 667 C C . LEU A 1 82 ? -7.078 18.219 18.188 1 89.75 82 LEU A C 1
ATOM 669 O O . LEU A 1 82 ? -6.125 18.016 17.438 1 89.75 82 LEU A O 1
ATOM 673 N N . SER A 1 83 ? -7.496 19.375 18.594 1 93.25 83 SER A 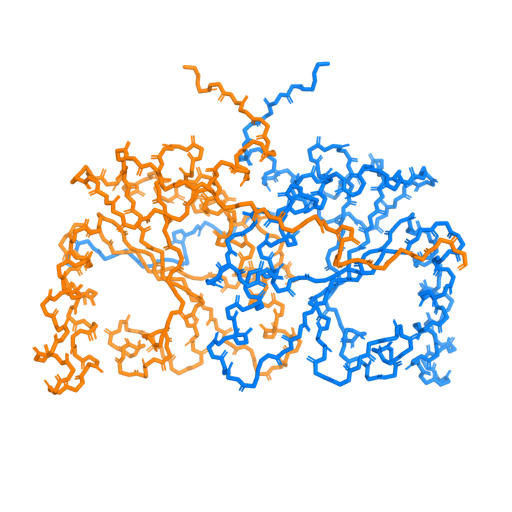N 1
ATOM 674 C CA . SER A 1 83 ? -6.766 20.562 18.141 1 93.25 83 SER A CA 1
ATOM 675 C C . SER A 1 83 ? -5.309 20.516 18.609 1 93.25 83 SER A C 1
ATOM 677 O O . SER A 1 83 ? -4.398 20.781 17.812 1 93.25 83 SER A O 1
ATOM 679 N N . ASP A 1 84 ? -5.098 20.156 19.797 1 93.69 84 ASP A N 1
ATOM 680 C CA . ASP A 1 84 ? -3.748 20.078 20.344 1 93.69 84 ASP A CA 1
ATOM 681 C C . ASP A 1 84 ? -2.918 19.016 19.609 1 93.69 84 ASP A C 1
ATOM 683 O O . ASP A 1 84 ? -1.742 19.25 19.312 1 93.69 84 ASP A O 1
ATOM 687 N N . ARG A 1 85 ? -3.539 17.922 19.328 1 91.69 85 ARG A N 1
ATOM 688 C CA . ARG A 1 85 ? -2.857 16.844 18.625 1 91.69 85 ARG A CA 1
ATOM 689 C C . ARG A 1 85 ? -2.424 17.281 17.219 1 91.69 85 ARG A C 1
ATOM 691 O O . ARG A 1 85 ? -1.274 17.078 16.828 1 91.69 85 ARG A O 1
ATOM 698 N N . PHE A 1 86 ? -3.311 17.906 16.516 1 94.81 86 PHE A N 1
ATOM 699 C CA . PHE A 1 86 ? -3.016 18.344 15.164 1 94.81 86 PHE A CA 1
ATOM 700 C C . PHE A 1 86 ? -1.977 19.453 15.172 1 94.81 86 PHE A C 1
ATOM 702 O O . PHE A 1 86 ? -1.069 19.469 14.336 1 94.81 86 PHE A O 1
ATOM 709 N N . LEU A 1 87 ? -2.057 20.312 16.172 1 95.5 87 LEU A N 1
ATOM 710 C CA . LEU A 1 87 ? -1.14 21.453 16.203 1 95.5 87 LEU A CA 1
ATOM 711 C C . LEU A 1 87 ? 0.23 21.016 16.734 1 95.5 87 LEU A C 1
ATOM 713 O O . LEU A 1 87 ? 1.237 21.672 16.438 1 95.5 87 LEU A O 1
ATOM 717 N N . SER A 1 88 ? 0.263 19.969 17.484 1 96.19 88 SER A N 1
ATOM 718 C CA . SER A 1 88 ? 1.541 19.453 17.969 1 96.19 88 SER A CA 1
ATOM 719 C C . SER A 1 88 ? 2.23 18.609 16.922 1 96.19 88 SER A C 1
ATOM 721 O O . SER A 1 88 ? 3.373 18.172 17.094 1 96.19 88 SER A O 1
ATOM 723 N N . THR A 1 89 ? 1.571 18.328 15.828 1 97.69 89 THR A N 1
ATOM 724 C CA . THR A 1 89 ? 2.129 17.625 14.68 1 97.69 89 THR A CA 1
ATOM 725 C C . THR A 1 89 ? 2.77 18.609 13.703 1 97.69 89 THR A C 1
ATOM 727 O O . THR A 1 89 ? 2.08 19.438 13.117 1 97.69 89 THR A O 1
ATOM 730 N N . PRO A 1 90 ? 4.066 18.531 13.461 1 98.38 90 PRO A N 1
ATOM 731 C CA . PRO A 1 90 ? 4.766 19.562 12.711 1 98.38 90 PRO A CA 1
ATOM 732 C C . PRO A 1 90 ? 4.32 19.641 11.25 1 98.38 90 PRO A C 1
ATOM 734 O O . PRO A 1 90 ? 4.387 20.703 10.633 1 98.38 90 PRO A O 1
ATOM 737 N N . ALA A 1 91 ? 3.971 18.5 10.688 1 98.69 91 ALA A N 1
ATOM 738 C CA . ALA A 1 91 ? 3.492 18.469 9.305 1 98.69 91 ALA A CA 1
ATOM 739 C C . ALA A 1 91 ? 2.395 17.422 9.133 1 98.69 91 ALA A C 1
ATOM 741 O O . ALA A 1 91 ? 2.436 16.359 9.766 1 98.69 91 ALA A O 1
ATOM 742 N N . GLN A 1 92 ? 1.425 17.75 8.344 1 98.75 92 GLN A N 1
ATOM 743 C CA . GLN A 1 92 ? 0.377 16.812 7.977 1 98.75 92 GLN A CA 1
ATOM 744 C C . GLN A 1 92 ? 0.178 16.766 6.465 1 98.75 92 GLN A C 1
ATOM 746 O O . GLN A 1 92 ? 0.207 17.812 5.801 1 98.75 92 GLN A O 1
ATOM 751 N N . ILE A 1 93 ? 0.03 15.609 5.934 1 98.94 93 ILE A N 1
ATOM 752 C CA . ILE A 1 93 ? -0.276 15.445 4.516 1 98.94 93 ILE A CA 1
ATOM 753 C C . ILE A 1 93 ? -1.582 14.672 4.359 1 98.94 93 ILE A C 1
ATOM 755 O O . ILE A 1 93 ? -1.691 13.531 4.809 1 98.94 93 ILE A O 1
ATOM 759 N N . VAL A 1 94 ? -2.576 15.281 3.799 1 98.94 94 VAL A N 1
ATOM 760 C CA . VAL A 1 94 ? -3.76 14.562 3.338 1 98.94 94 VAL A CA 1
ATOM 761 C C . VAL A 1 94 ? -3.492 13.961 1.963 1 98.94 94 VAL A C 1
ATOM 763 O O . VAL A 1 94 ? -3.18 14.68 1.011 1 98.94 94 VAL A O 1
ATOM 766 N N . VAL A 1 95 ? -3.584 12.695 1.868 1 99 95 VAL A N 1
ATOM 767 C CA . VAL A 1 95 ? -3.457 12 0.593 1 99 95 VAL A CA 1
ATOM 768 C C . VAL A 1 95 ? -4.836 11.562 0.101 1 99 95 VAL A C 1
ATOM 770 O O . VAL A 1 95 ? -5.605 10.953 0.845 1 99 95 VAL A O 1
ATOM 773 N N . TYR A 1 96 ? -5.086 11.922 -1.133 1 98.94 96 TYR A N 1
ATOM 774 C CA . TYR A 1 96 ? -6.414 11.633 -1.66 1 98.94 96 TYR A CA 1
ATOM 775 C C . TYR A 1 96 ? -6.34 11.242 -3.133 1 98.94 96 TYR A C 1
ATOM 777 O O . TYR A 1 96 ? -5.285 11.352 -3.758 1 98.94 96 TYR A O 1
ATOM 785 N N . MET A 1 97 ? -7.41 10.648 -3.615 1 98.88 97 MET A N 1
ATOM 786 C CA . MET A 1 97 ? -7.512 10.242 -5.016 1 98.88 97 MET A CA 1
ATOM 787 C C . MET A 1 97 ? -8.914 10.508 -5.559 1 98.88 97 MET A C 1
ATOM 789 O O . MET A 1 97 ? -9.859 10.703 -4.789 1 98.88 97 MET A O 1
ATOM 793 N N . ASN A 1 98 ? -8.992 10.594 -6.859 1 98.31 98 ASN A N 1
ATOM 794 C CA . ASN A 1 98 ? -10.305 10.594 -7.512 1 98.31 98 ASN A CA 1
ATOM 795 C C . ASN A 1 98 ? -10.867 9.188 -7.648 1 98.31 98 ASN A C 1
ATOM 797 O O . ASN A 1 98 ? -10.203 8.297 -8.18 1 98.31 98 ASN A O 1
ATOM 801 N N . GLU A 1 99 ? -12.031 9 -7.18 1 97.25 99 GLU A N 1
ATOM 802 C CA . GLU A 1 99 ? -12.633 7.676 -7.289 1 97.25 99 GLU A CA 1
ATOM 803 C C . GLU A 1 99 ? -13.18 7.43 -8.695 1 97.25 99 GLU A C 1
ATOM 805 O O . GLU A 1 99 ? -14.008 8.195 -9.188 1 97.25 99 GLU A O 1
ATOM 810 N N . ASP A 1 100 ? -12.758 6.391 -9.266 1 97.69 100 ASP A N 1
ATOM 811 C CA . ASP A 1 100 ? -13.297 5.945 -10.547 1 97.69 100 ASP A CA 1
ATOM 812 C C . ASP A 1 100 ? -14.625 5.207 -10.359 1 97.69 100 ASP A C 1
ATOM 814 O O . ASP A 1 100 ? -14.773 4.426 -9.422 1 97.69 100 ASP A O 1
ATOM 818 N N . PRO A 1 101 ? -15.594 5.5 -11.242 1 96.88 101 PRO A N 1
ATOM 819 C CA . PRO A 1 101 ? -16.859 4.777 -11.086 1 96.88 101 PRO A CA 1
ATOM 820 C C . PRO A 1 101 ? -16.719 3.283 -11.359 1 96.88 101 PRO A C 1
ATOM 822 O O . PRO A 1 101 ? -17.578 2.494 -10.945 1 96.88 101 PRO A O 1
ATOM 825 N N . ARG A 1 102 ? -15.758 2.885 -12.125 1 97.69 102 ARG A N 1
ATOM 826 C CA . ARG A 1 102 ? -15.508 1.473 -12.391 1 97.69 102 ARG A CA 1
ATOM 827 C C . ARG A 1 102 ? -14.75 0.822 -11.242 1 97.69 102 ARG A C 1
ATOM 829 O O . ARG A 1 102 ? -13.672 1.281 -10.859 1 97.69 102 ARG A O 1
ATOM 836 N N . GLN A 1 103 ? -15.234 -0.246 -10.703 1 97.19 103 GLN A N 1
ATOM 837 C CA . GLN A 1 103 ? -14.75 -0.862 -9.469 1 97.19 103 GLN A CA 1
ATOM 838 C C . GLN A 1 103 ? -13.289 -1.258 -9.594 1 97.19 103 GLN A C 1
ATOM 840 O O . GLN A 1 103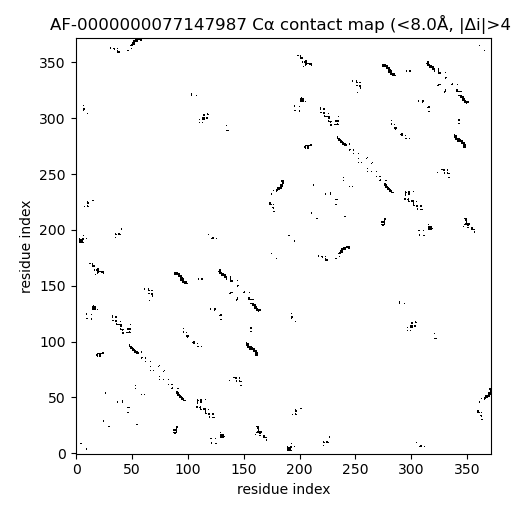 ? -12.477 -0.954 -8.711 1 97.19 103 GLN A O 1
ATOM 845 N N . ILE A 1 104 ? -12.93 -1.968 -10.688 1 97.88 104 ILE A N 1
ATOM 846 C CA . ILE A 1 104 ? -11.57 -2.469 -10.836 1 97.88 104 ILE A CA 1
ATOM 847 C C . ILE A 1 104 ? -10.586 -1.3 -10.859 1 97.88 104 ILE A C 1
ATOM 849 O O . ILE A 1 104 ? -9.578 -1.318 -10.148 1 97.88 104 ILE A O 1
ATOM 853 N N . GLN A 1 105 ? -10.93 -0.253 -11.602 1 98.25 105 GLN A N 1
ATOM 854 C CA . GLN A 1 105 ? -10.062 0.922 -11.664 1 98.25 105 GLN A CA 1
ATOM 855 C C . GLN A 1 105 ? -9.984 1.619 -10.312 1 98.25 105 GLN A C 1
ATOM 857 O O . GLN A 1 105 ? -8.922 2.09 -9.906 1 98.25 105 GLN A O 1
ATOM 862 N N . ARG A 1 106 ? -11.086 1.714 -9.602 1 98.19 106 ARG A N 1
ATOM 863 C CA . ARG A 1 106 ? -11.133 2.324 -8.281 1 98.19 106 ARG A CA 1
ATOM 864 C C . ARG A 1 106 ? -10.227 1.582 -7.301 1 98.19 106 ARG A C 1
ATOM 866 O O . ARG A 1 106 ? -9.461 2.203 -6.559 1 98.19 106 ARG A O 1
ATOM 873 N N . ASP A 1 107 ? -10.289 0.264 -7.324 1 98.31 107 ASP A N 1
ATOM 874 C CA . ASP A 1 107 ? -9.477 -0.556 -6.43 1 98.31 107 ASP A CA 1
ATOM 875 C C . ASP A 1 107 ? -7.996 -0.466 -6.797 1 98.31 107 ASP A C 1
ATOM 877 O O . ASP A 1 107 ? -7.137 -0.406 -5.918 1 98.31 107 ASP A O 1
ATOM 881 N N . GLU A 1 108 ? -7.703 -0.475 -8.086 1 98.75 108 GLU A N 1
ATOM 882 C CA . GLU A 1 108 ? -6.328 -0.33 -8.547 1 98.75 108 GLU A CA 1
ATOM 883 C C . GLU A 1 108 ? -5.727 0.993 -8.078 1 98.75 108 GLU A C 1
ATOM 885 O O . GLU A 1 108 ? -4.586 1.032 -7.613 1 98.75 108 GLU A O 1
ATOM 890 N N . ASP A 1 109 ? -6.512 2.055 -8.266 1 98.81 109 ASP A N 1
ATOM 891 C CA . ASP A 1 109 ? -6.047 3.379 -7.867 1 98.81 109 ASP A CA 1
ATOM 892 C C . ASP A 1 109 ? -5.828 3.451 -6.359 1 98.81 109 ASP A C 1
ATOM 894 O O . ASP A 1 109 ? -4.852 4.043 -5.895 1 98.81 109 ASP A O 1
ATOM 898 N N . TYR A 1 110 ? -6.734 2.881 -5.648 1 98.81 110 TYR A N 1
ATOM 899 C CA . TYR A 1 110 ? -6.598 2.857 -4.195 1 98.81 110 TYR A CA 1
ATOM 900 C C . TYR A 1 110 ? -5.359 2.068 -3.775 1 98.81 110 TYR A C 1
ATOM 902 O O . TYR A 1 110 ? -4.59 2.516 -2.922 1 98.81 110 TYR A O 1
ATOM 910 N N . ALA A 1 111 ? -5.133 0.938 -4.383 1 98.88 111 ALA A N 1
ATOM 911 C CA . ALA A 1 111 ? -3.967 0.112 -4.086 1 98.88 111 ALA A CA 1
ATOM 912 C C . ALA A 1 111 ? -2.674 0.854 -4.406 1 98.88 111 ALA A C 1
ATOM 914 O O . ALA A 1 111 ? -1.73 0.843 -3.611 1 98.88 111 ALA A O 1
ATOM 915 N N . ALA A 1 112 ? -2.67 1.475 -5.535 1 98.94 112 ALA A N 1
ATOM 916 C CA . ALA A 1 112 ? -1.499 2.25 -5.934 1 98.94 112 ALA A CA 1
ATOM 917 C C . ALA A 1 112 ? -1.211 3.367 -4.934 1 98.94 112 ALA A C 1
ATOM 919 O O . ALA A 1 112 ? -0.056 3.604 -4.574 1 98.94 112 ALA A O 1
ATOM 920 N N . THR A 1 113 ? -2.254 4.055 -4.543 1 98.94 113 THR A N 1
ATOM 921 C CA . THR A 1 113 ? -2.092 5.148 -3.592 1 98.94 113 THR A CA 1
ATOM 922 C C . THR A 1 113 ? -1.6 4.629 -2.244 1 98.94 113 THR A C 1
ATOM 924 O O . THR A 1 113 ? -0.783 5.273 -1.584 1 98.94 113 THR A O 1
ATOM 927 N N . CYS A 1 114 ? -2.076 3.455 -1.849 1 98.94 114 CYS A N 1
ATOM 928 C CA . CYS A 1 114 ? -1.597 2.842 -0.616 1 98.94 114 CYS A CA 1
ATOM 929 C C . CYS A 1 114 ? -0.12 2.48 -0.725 1 98.94 114 CYS A C 1
ATOM 931 O O . CYS A 1 114 ? 0.64 2.66 0.228 1 98.94 114 CYS A O 1
ATOM 933 N N . ALA A 1 115 ? 0.284 1.946 -1.838 1 98.94 115 ALA A N 1
ATOM 934 C CA . ALA A 1 115 ? 1.698 1.657 -2.066 1 98.94 115 ALA A CA 1
ATOM 935 C C . ALA A 1 115 ? 2.537 2.93 -1.994 1 98.94 115 ALA A C 1
ATOM 937 O O . ALA A 1 115 ? 3.623 2.932 -1.412 1 98.94 115 ALA A O 1
ATOM 938 N N . PHE A 1 116 ? 2.002 4 -2.559 1 98.94 116 PHE A N 1
ATOM 939 C CA . PHE A 1 116 ? 2.619 5.32 -2.502 1 98.94 116 PHE A CA 1
ATOM 940 C C . PHE A 1 116 ? 2.807 5.77 -1.059 1 98.94 116 PHE A C 1
ATOM 942 O O . PHE A 1 116 ? 3.891 6.219 -0.678 1 98.94 116 PHE A O 1
ATOM 949 N N . MET A 1 117 ? 1.832 5.621 -0.283 1 98.94 117 MET A N 1
ATOM 950 C CA . MET A 1 117 ? 1.885 6.027 1.118 1 98.94 117 MET A CA 1
ATOM 951 C C . MET A 1 117 ? 2.879 5.168 1.896 1 98.94 117 MET A C 1
ATOM 953 O O . MET A 1 117 ? 3.607 5.68 2.748 1 98.94 117 MET A O 1
ATOM 957 N N . GLN A 1 118 ? 2.916 3.889 1.608 1 98.94 118 GLN A N 1
ATOM 958 C CA . GLN A 1 118 ? 3.877 3.027 2.287 1 98.94 118 GLN A CA 1
ATOM 959 C C . GLN A 1 118 ? 5.309 3.367 1.878 1 98.94 118 GLN A C 1
ATOM 961 O O . GLN A 1 118 ? 6.211 3.391 2.717 1 98.94 118 GLN A O 1
ATOM 966 N N . ASN A 1 119 ? 5.531 3.611 0.546 1 98.94 119 ASN A N 1
ATOM 967 C CA . ASN A 1 119 ? 6.828 4.129 0.124 1 98.94 119 ASN A CA 1
ATOM 968 C C . ASN A 1 119 ? 7.254 5.328 0.965 1 98.94 119 ASN A C 1
ATOM 970 O O . ASN A 1 119 ? 8.375 5.367 1.483 1 98.94 119 ASN A O 1
ATOM 974 N N . PHE A 1 120 ? 6.371 6.27 1.121 1 98.94 120 PHE A N 1
ATOM 975 C CA . PHE A 1 120 ? 6.699 7.5 1.83 1 98.94 120 PHE A CA 1
ATOM 976 C C . PHE A 1 120 ? 7.074 7.207 3.277 1 98.94 120 PHE A C 1
ATOM 978 O O . PHE A 1 120 ? 8.055 7.75 3.793 1 98.94 120 PHE A O 1
ATOM 985 N N . GLN A 1 121 ? 6.285 6.379 3.934 1 98.94 121 GLN A N 1
ATOM 986 C CA . GLN A 1 121 ? 6.547 6.059 5.332 1 98.94 121 GLN A CA 1
ATOM 987 C C . GLN A 1 121 ? 7.934 5.453 5.512 1 98.94 121 GLN A C 1
ATOM 989 O O . GLN A 1 121 ? 8.641 5.773 6.469 1 98.94 121 GLN A O 1
ATOM 994 N N . LEU A 1 122 ? 8.336 4.586 4.59 1 98.69 122 LEU A N 1
ATOM 995 C CA . LEU A 1 122 ? 9.648 3.955 4.668 1 98.69 122 LEU A CA 1
ATOM 996 C C . LEU A 1 122 ? 10.758 4.969 4.395 1 98.69 122 LEU A C 1
ATOM 998 O O . LEU A 1 122 ? 11.773 4.984 5.086 1 98.69 122 LEU A O 1
ATOM 1002 N N . LEU A 1 123 ? 10.547 5.785 3.385 1 98.56 123 LEU A N 1
ATOM 1003 C CA . LEU A 1 123 ? 11.5 6.836 3.059 1 98.56 123 LEU A CA 1
ATOM 1004 C C . LEU A 1 123 ? 11.68 7.793 4.23 1 98.56 123 LEU A C 1
ATOM 1006 O O . LEU A 1 123 ? 12.805 8.156 4.574 1 98.56 123 LEU A O 1
ATOM 1010 N N . ALA A 1 124 ? 10.562 8.219 4.836 1 98.56 124 ALA A N 1
ATOM 1011 C CA . ALA A 1 124 ? 10.594 9.109 5.988 1 98.56 124 ALA A CA 1
ATOM 1012 C C . ALA A 1 124 ? 11.383 8.492 7.141 1 98.56 124 ALA A C 1
ATOM 1014 O O . ALA A 1 124 ? 12.227 9.156 7.746 1 98.56 124 ALA A O 1
ATOM 1015 N N . TRP A 1 125 ? 11.133 7.227 7.414 1 98 125 TRP A N 1
ATOM 1016 C CA . TRP A 1 125 ? 11.805 6.527 8.508 1 98 125 TRP A CA 1
ATOM 1017 C C . TRP A 1 125 ? 13.32 6.535 8.312 1 98 125 TRP A C 1
ATOM 1019 O O . TRP A 1 125 ? 14.07 6.801 9.25 1 98 125 TRP A O 1
ATOM 1029 N N . GLU A 1 126 ? 13.75 6.219 7.094 1 96.44 126 GLU A N 1
ATOM 1030 C CA . GLU A 1 126 ? 15.18 6.18 6.797 1 96.44 126 GLU A CA 1
ATOM 1031 C C . GLU 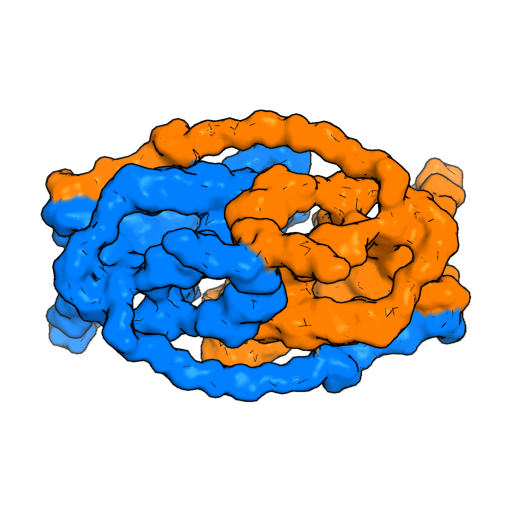A 1 126 ? 15.836 7.539 7.039 1 96.44 126 GLU A C 1
ATOM 1033 O O . GLU A 1 126 ? 17.031 7.617 7.32 1 96.44 126 GLU A O 1
ATOM 1038 N N . ARG A 1 127 ? 15.062 8.648 6.984 1 96.12 127 ARG A N 1
ATOM 1039 C CA . ARG A 1 127 ? 15.586 10 7.164 1 96.12 127 ARG A CA 1
ATOM 1040 C C . ARG A 1 127 ? 15.375 10.477 8.594 1 96.12 127 ARG A C 1
ATOM 1042 O O . ARG A 1 127 ? 15.602 11.656 8.898 1 96.12 127 ARG A O 1
ATOM 1049 N N . GLY A 1 128 ? 14.852 9.602 9.438 1 96.56 128 GLY A N 1
ATOM 1050 C CA . GLY A 1 128 ? 14.672 9.93 10.836 1 96.56 128 GLY A CA 1
ATOM 1051 C C . GLY A 1 128 ? 13.359 10.625 11.125 1 96.56 128 GLY A C 1
ATOM 1052 O O . GLY A 1 128 ? 13.164 11.188 12.203 1 96.56 128 GLY A O 1
ATOM 1053 N N . LEU A 1 129 ? 12.484 10.688 10.172 1 98.25 129 LEU A N 1
ATOM 1054 C CA . LEU A 1 129 ? 11.148 11.234 10.32 1 98.25 129 LEU A CA 1
ATOM 1055 C C . LEU A 1 129 ? 10.141 10.141 10.672 1 98.25 129 LEU A C 1
ATOM 1057 O O . LEU A 1 129 ? 10.125 9.086 10.031 1 98.25 129 LEU A O 1
ATOM 1061 N N . GLY A 1 130 ? 9.375 10.352 11.758 1 98.38 130 GLY A N 1
ATOM 1062 C CA . GLY A 1 130 ? 8.266 9.469 12.086 1 98.38 130 GLY A CA 1
ATOM 1063 C C . GLY A 1 130 ? 6.961 9.875 11.438 1 98.38 130 GLY A C 1
ATOM 1064 O O . GLY A 1 130 ? 6.742 11.055 11.164 1 98.38 130 GLY A O 1
ATOM 1065 N N . CYS A 1 131 ? 6.113 8.898 11.234 1 98.19 131 CYS A N 1
ATOM 1066 C CA . CYS A 1 131 ? 4.793 9.117 10.656 1 98.19 131 CYS A CA 1
ATOM 1067 C C . CYS A 1 131 ? 3.764 8.18 11.281 1 98.19 131 CYS A C 1
ATOM 1069 O O . CYS A 1 131 ? 4.117 7.113 11.789 1 98.19 131 CYS A O 1
ATOM 1071 N N . VAL A 1 132 ? 2.58 8.656 11.258 1 98.5 132 VAL A N 1
ATOM 1072 C CA . VAL A 1 132 ? 1.458 7.754 11.484 1 98.5 132 VAL A CA 1
ATOM 1073 C C . VAL A 1 132 ? 0.374 7.996 10.438 1 98.5 132 VAL A C 1
ATOM 1075 O O . VAL A 1 132 ? 0.061 9.141 10.117 1 98.5 132 VAL A O 1
ATOM 1078 N N . TRP A 1 133 ? -0.107 6.906 9.844 1 98.81 133 TRP A N 1
ATOM 1079 C CA . TRP A 1 133 ? -1.189 6.895 8.867 1 98.81 133 TRP A CA 1
ATOM 1080 C C . TRP A 1 133 ? -2.549 6.867 9.555 1 98.81 133 TRP A C 1
ATOM 1082 O O . TRP A 1 133 ? -2.963 5.832 10.086 1 98.81 133 TRP A O 1
ATOM 1092 N N . LYS A 1 134 ? -3.248 8.031 9.531 1 98 134 LYS A N 1
ATOM 1093 C CA . LYS A 1 134 ? -4.574 8.156 10.133 1 98 134 LYS A CA 1
ATOM 1094 C C . LYS A 1 134 ? -5.664 7.762 9.141 1 98 134 LYS A C 1
ATOM 1096 O O . LYS A 1 134 ? -5.746 8.32 8.047 1 98 134 LYS A O 1
ATOM 1101 N N . SER A 1 135 ? -6.531 6.832 9.516 1 97.62 135 SER A N 1
ATOM 1102 C CA . SER A 1 135 ? -7.516 6.258 8.602 1 97.62 135 SER A CA 1
ATOM 1103 C C . SER A 1 135 ? -8.914 6.293 9.211 1 97.62 135 SER A C 1
ATOM 1105 O O . SER A 1 135 ? -9.82 5.602 8.734 1 97.62 135 SER A O 1
ATOM 1107 N N . GLY A 1 136 ? -9.172 7.012 10.148 1 94.81 136 GLY A N 1
ATOM 1108 C CA . GLY A 1 136 ? -10.406 6.957 10.93 1 94.81 136 GLY A CA 1
ATOM 1109 C C . GLY A 1 136 ? -11.555 7.695 10.281 1 94.81 136 GLY A C 1
ATOM 1110 O O . GLY A 1 136 ? -11.477 8.07 9.109 1 94.81 136 GLY A O 1
ATOM 1111 N N . GLY A 1 137 ? -12.656 7.812 11.016 1 95 137 GLY A N 1
ATOM 1112 C CA . GLY A 1 137 ? -13.93 8.328 10.539 1 95 137 GLY A CA 1
ATOM 1113 C C . GLY A 1 137 ? -13.836 9.711 9.938 1 95 137 GLY A C 1
ATOM 1114 O O . GLY A 1 137 ? -14.625 10.07 9.055 1 95 137 GLY A O 1
ATOM 1115 N N . LEU A 1 138 ? -12.867 10.516 10.344 1 94.88 138 LEU A N 1
ATOM 1116 C CA . LEU A 1 138 ? -12.672 11.867 9.836 1 94.88 138 LEU A CA 1
ATOM 1117 C C . LEU A 1 138 ? -12.508 11.852 8.32 1 94.88 138 LEU A C 1
ATOM 1119 O O . LEU A 1 138 ? -13.023 12.727 7.621 1 94.88 138 LEU A O 1
ATOM 1123 N N . ASN A 1 139 ? -11.852 10.844 7.781 1 97.31 139 ASN A N 1
ATOM 1124 C CA . ASN A 1 139 ? -11.547 10.75 6.359 1 97.31 139 ASN A CA 1
ATOM 1125 C C . ASN A 1 139 ? -12.812 10.609 5.523 1 97.31 139 ASN A C 1
ATOM 1127 O O . ASN A 1 139 ? -12.781 10.812 4.305 1 97.31 139 ASN A O 1
ATOM 1131 N N . TYR A 1 140 ? -13.898 10.273 6.176 1 96.88 140 TYR A N 1
ATOM 1132 C CA . TYR A 1 140 ? -15.141 10 5.465 1 96.88 140 TYR A CA 1
ATOM 1133 C C . TYR A 1 140 ? -16.188 11.07 5.75 1 96.88 140 TYR A C 1
ATOM 1135 O O . TYR A 1 140 ? -17.297 11.031 5.215 1 96.88 140 TYR A O 1
ATOM 1143 N N . ASN A 1 141 ? -15.859 11.992 6.605 1 96 141 ASN A N 1
ATOM 1144 C CA . ASN A 1 141 ? -16.781 13.055 6.988 1 96 141 ASN A CA 1
ATOM 1145 C C . ASN A 1 141 ? -16.953 14.078 5.867 1 96 141 ASN A C 1
ATOM 1147 O O . ASN A 1 141 ? -16.016 14.789 5.523 1 96 141 ASN A O 1
ATOM 1151 N N . PRO A 1 142 ? -18.219 14.125 5.312 1 96.56 142 PRO A N 1
ATOM 1152 C CA . PRO A 1 142 ? -18.406 15.008 4.16 1 96.56 142 PRO A CA 1
ATOM 1153 C C . PRO A 1 142 ? -18.094 16.469 4.48 1 96.56 142 PRO A C 1
ATOM 1155 O O . PRO A 1 142 ? -17.625 17.203 3.617 1 96.56 142 PRO A O 1
ATOM 1158 N N . LEU A 1 143 ? -18.375 16.891 5.73 1 96.62 143 LEU A N 1
ATOM 1159 C CA . LEU A 1 143 ? -18.094 18.266 6.113 1 96.62 143 LEU A CA 1
ATOM 1160 C C . LEU A 1 143 ? -16.578 18.516 6.152 1 96.62 143 LEU A C 1
ATOM 1162 O O . LEU A 1 143 ? -16.125 19.594 5.746 1 96.62 143 LEU A O 1
ATOM 1166 N N . PHE A 1 144 ? -15.836 17.594 6.605 1 97.31 144 PHE A N 1
ATOM 1167 C CA . PHE A 1 144 ? -14.383 17.719 6.617 1 97.31 144 PHE A CA 1
ATOM 1168 C C . PHE A 1 144 ? -13.828 17.734 5.199 1 97.31 144 PHE A C 1
ATOM 1170 O O . PHE A 1 144 ? -13.008 18.594 4.852 1 97.31 144 PHE A O 1
ATOM 1177 N N . ILE A 1 145 ? -14.281 16.766 4.402 1 98.19 145 ILE A N 1
ATOM 1178 C CA . ILE A 1 145 ? -13.836 16.641 3.018 1 98.19 145 ILE A CA 1
ATOM 1179 C C . ILE A 1 145 ? -14.062 17.953 2.285 1 98.19 145 ILE A C 1
ATOM 1181 O O . ILE A 1 145 ? -13.148 18.5 1.654 1 98.19 145 ILE A O 1
ATOM 1185 N N . GLU A 1 146 ? -15.211 18.516 2.412 1 97.5 146 GLU A N 1
ATOM 1186 C CA . GLU A 1 146 ? -15.516 19.797 1.797 1 97.5 146 GLU A CA 1
ATOM 1187 C C . GLU A 1 146 ? -14.695 20.922 2.43 1 97.5 146 GLU A C 1
ATOM 1189 O O . GLU A 1 146 ? -14.25 21.844 1.734 1 97.5 146 GLU A O 1
ATOM 1194 N N . GLY A 1 147 ? -14.492 20.875 3.73 1 97.38 147 GLY A N 1
ATOM 1195 C CA . GLY A 1 147 ? -13.789 21.906 4.477 1 97.38 147 GLY A CA 1
ATOM 1196 C C . GLY A 1 147 ? -12.344 22.062 4.059 1 97.38 147 GLY A C 1
ATOM 1197 O O . GLY A 1 147 ? -11.766 23.141 4.199 1 97.38 147 GLY A O 1
ATOM 1198 N N . ILE A 1 148 ? -11.789 21 3.539 1 98.31 148 ILE A N 1
ATOM 1199 C CA . ILE A 1 148 ? -10.391 21.109 3.119 1 98.31 148 ILE A CA 1
ATOM 1200 C C . ILE A 1 148 ? -10.328 21.297 1.605 1 98.31 148 ILE A C 1
ATOM 1202 O O . ILE A 1 148 ? -9.258 21.172 1.006 1 98.31 148 ILE A O 1
ATOM 1206 N N . GLY A 1 149 ? -11.445 21.5 1.031 1 98.12 149 GLY A N 1
ATOM 1207 C CA . GLY A 1 149 ? -11.492 21.906 -0.362 1 98.12 149 GLY A CA 1
ATOM 1208 C C . GLY A 1 149 ? -11.625 20.75 -1.327 1 98.12 149 GLY A C 1
ATOM 1209 O O . GLY A 1 149 ? -11.398 20.906 -2.529 1 98.12 149 GLY A O 1
ATOM 1210 N N . LEU A 1 150 ? -11.914 19.562 -0.833 1 98.25 150 LEU A N 1
ATOM 1211 C CA . LEU A 1 150 ? -12.156 18.422 -1.712 1 98.25 150 LEU A CA 1
ATOM 1212 C C . LEU A 1 150 ? -13.625 18.359 -2.111 1 98.25 150 LEU A C 1
ATOM 1214 O O . LEU A 1 150 ? -14.469 19.016 -1.513 1 98.25 150 LEU A O 1
ATOM 1218 N N . THR A 1 151 ? -13.812 17.688 -3.178 1 94.56 151 THR A N 1
ATOM 1219 C CA . THR A 1 151 ? -15.164 17.609 -3.725 1 94.56 151 THR A CA 1
ATOM 1220 C C . THR A 1 151 ? -15.688 16.188 -3.699 1 94.56 151 THR A C 1
ATOM 1222 O O . THR A 1 151 ? -14.938 15.25 -3.389 1 94.56 151 THR A O 1
ATOM 1225 N N . ARG A 1 152 ? -16.953 16.125 -4.125 1 88.06 152 ARG A N 1
ATOM 1226 C CA . ARG A 1 152 ? -17.562 14.805 -4.262 1 88.06 152 ARG A CA 1
ATOM 1227 C C . ARG A 1 152 ? -16.797 13.961 -5.285 1 88.06 152 ARG A C 1
ATOM 1229 O O . ARG A 1 152 ? -16.406 14.461 -6.34 1 88.06 152 ARG A O 1
ATOM 1236 N N . GLY A 1 153 ? -16.484 12.719 -4.934 1 94.06 153 GLY A N 1
ATOM 1237 C CA . GLY A 1 153 ? -15.734 11.844 -5.816 1 94.06 153 GLY A CA 1
ATOM 1238 C C . GLY A 1 153 ? -14.266 11.734 -5.441 1 94.06 153 GLY A C 1
ATOM 1239 O O . GLY A 1 153 ? -13.57 10.82 -5.887 1 94.06 153 GLY A O 1
ATOM 1240 N N . GLN A 1 154 ? -13.844 12.789 -4.695 1 98 154 GLN A N 1
ATOM 1241 C CA . GLN A 1 154 ? -12.492 12.68 -4.172 1 98 154 GLN A CA 1
ATOM 1242 C C . GLN A 1 154 ? -12.477 11.992 -2.811 1 98 154 GLN A C 1
ATOM 1244 O O . GLN A 1 154 ? -13.234 12.359 -1.914 1 98 154 GLN A O 1
ATOM 1249 N N . ARG A 1 155 ? -11.68 11 -2.742 1 98.25 155 ARG A N 1
ATOM 1250 C CA . ARG A 1 155 ? -11.609 10.164 -1.552 1 98.25 155 ARG A CA 1
ATOM 1251 C C . ARG A 1 155 ? -10.281 10.352 -0.825 1 98.25 155 ARG A C 1
ATOM 1253 O O . ARG A 1 155 ? -9.211 10.242 -1.433 1 98.25 155 ARG A O 1
ATOM 1260 N N . ILE A 1 156 ? -10.398 10.633 0.466 1 98.88 156 ILE A N 1
ATOM 1261 C CA . ILE A 1 156 ? -9.195 10.633 1.288 1 98.88 156 ILE A CA 1
ATOM 1262 C C . ILE A 1 156 ? -8.75 9.195 1.54 1 98.88 156 ILE A C 1
ATOM 1264 O O . ILE A 1 156 ? -9.531 8.367 2.02 1 98.88 156 ILE A O 1
ATOM 1268 N N . VAL A 1 157 ? -7.5 8.867 1.227 1 98.88 157 VAL A N 1
ATOM 1269 C CA . VAL A 1 157 ? -6.918 7.555 1.486 1 98.88 157 VAL A CA 1
ATOM 1270 C C . VAL A 1 157 ? -6.344 7.516 2.898 1 98.88 157 VAL A C 1
ATOM 1272 O O . VAL A 1 157 ? -6.406 6.488 3.574 1 98.88 157 VAL A O 1
ATOM 1275 N N . GLY A 1 158 ? -5.77 8.656 3.293 1 98.81 158 GLY A N 1
ATOM 1276 C CA . GLY A 1 158 ? -5.277 8.797 4.652 1 98.81 158 GLY A CA 1
ATOM 1277 C C . GLY A 1 158 ? -4.66 10.156 4.93 1 98.81 158 GLY A C 1
ATOM 1278 O O . GLY A 1 158 ? -4.438 10.938 4.004 1 98.81 158 GLY A O 1
ATOM 1279 N N . ILE A 1 159 ? -4.508 10.438 6.188 1 98.81 159 ILE A N 1
ATOM 1280 C CA . ILE A 1 159 ? -3.773 11.609 6.637 1 98.81 159 ILE A CA 1
ATOM 1281 C C . ILE A 1 159 ? -2.49 11.18 7.344 1 98.81 159 ILE A C 1
ATOM 1283 O O . ILE A 1 159 ? -2.533 10.398 8.297 1 98.81 159 ILE A O 1
ATOM 1287 N N . LEU A 1 160 ? -1.403 11.656 6.871 1 98.88 160 LEU A N 1
ATOM 1288 C CA . LEU A 1 160 ? -0.122 11.375 7.512 1 98.88 160 LEU A CA 1
ATOM 1289 C C . LEU A 1 160 ? 0.258 12.484 8.484 1 98.88 160 LEU A C 1
ATOM 1291 O O . LEU A 1 160 ? 0.353 13.656 8.094 1 98.88 160 LEU A O 1
ATOM 1295 N N . HIS A 1 161 ? 0.387 12.133 9.742 1 98.75 161 HIS A N 1
ATOM 1296 C CA . HIS A 1 161 ? 1.078 12.992 10.695 1 98.75 161 HIS A CA 1
ATOM 1297 C C . HIS A 1 161 ? 2.582 12.742 10.672 1 98.75 161 HIS A C 1
ATOM 1299 O O . HIS A 1 161 ? 3.025 11.594 10.719 1 98.75 161 HIS A O 1
ATOM 1305 N N . ILE A 1 162 ? 3.336 13.789 10.617 1 98.81 162 ILE A N 1
ATOM 1306 C CA . ILE A 1 162 ? 4.766 13.633 10.375 1 98.81 162 ILE A CA 1
ATOM 1307 C C . ILE A 1 162 ? 5.551 14.547 11.305 1 98.81 162 ILE A C 1
ATOM 1309 O O . ILE A 1 162 ? 5.176 15.703 11.508 1 98.81 162 ILE A O 1
ATOM 1313 N N . GLY A 1 163 ? 6.637 14.062 11.805 1 98.75 163 GLY A N 1
ATOM 1314 C CA . GLY A 1 163 ? 7.547 14.867 12.602 1 98.75 163 GLY A CA 1
ATOM 1315 C C . GLY A 1 163 ? 8.742 14.086 13.109 1 98.75 163 GLY A C 1
ATOM 1316 O O . GLY A 1 163 ? 8.781 12.859 13 1 98.75 163 GLY A O 1
ATOM 1317 N N . TYR A 1 164 ? 9.688 14.828 13.57 1 98.75 164 TYR A N 1
ATOM 1318 C CA . TYR A 1 164 ? 10.789 14.195 14.297 1 98.75 164 TYR A CA 1
ATOM 1319 C C . TYR A 1 164 ? 10.328 13.703 15.664 1 98.75 164 TYR A C 1
ATOM 1321 O O . TYR A 1 164 ? 9.336 14.195 16.203 1 98.75 164 TYR A O 1
ATOM 1329 N N . PHE A 1 165 ? 11.016 12.703 16.172 1 98.44 165 PHE A N 1
ATOM 1330 C CA . PHE A 1 165 ? 10.562 12.078 17.422 1 98.44 165 PHE A CA 1
ATOM 1331 C C . PHE A 1 165 ? 11.758 11.664 18.281 1 98.44 165 PHE A C 1
ATOM 1333 O O . PHE A 1 165 ? 12.844 11.406 17.75 1 98.44 165 PHE A O 1
ATOM 1340 N N . ASP A 1 166 ? 11.555 11.562 19.578 1 97.19 166 ASP A N 1
ATOM 1341 C CA . ASP A 1 166 ? 12.609 11.172 20.5 1 97.19 166 ASP A CA 1
ATOM 1342 C C . ASP A 1 166 ? 12.625 9.656 20.719 1 97.19 166 ASP A C 1
ATOM 1344 O O . ASP A 1 166 ? 13.695 9.055 20.797 1 97.19 166 ASP A O 1
ATOM 1348 N N . LYS A 1 167 ? 11.453 9.133 20.844 1 95.62 167 LYS A N 1
ATOM 1349 C CA . LYS A 1 167 ? 11.336 7.707 21.109 1 95.62 167 LYS A CA 1
ATOM 1350 C C . LYS A 1 167 ? 10.32 7.059 20.172 1 95.62 167 LYS A C 1
ATOM 1352 O O . LYS A 1 167 ? 9.242 7.605 19.938 1 95.62 167 LYS A O 1
ATOM 1357 N N . ALA A 1 168 ? 10.727 5.934 19.641 1 95.81 168 ALA A N 1
ATOM 1358 C CA . ALA A 1 168 ? 9.805 5.133 18.828 1 95.81 168 ALA A CA 1
ATOM 1359 C C . ALA A 1 168 ? 9.078 4.105 19.703 1 95.81 168 ALA A C 1
ATOM 1361 O O . ALA A 1 168 ? 9.656 3.555 20.641 1 95.81 168 ALA A O 1
ATOM 1362 N N . PRO A 1 169 ? 7.797 3.898 19.344 1 95.94 169 PRO A N 1
ATOM 1363 C CA . PRO A 1 169 ? 7.117 2.809 20.062 1 95.94 169 PRO A CA 1
ATOM 1364 C C . PRO A 1 169 ? 7.793 1.456 19.844 1 95.94 169 PRO A C 1
ATOM 1366 O O . PRO A 1 169 ? 8.555 1.286 18.891 1 95.94 169 PRO A O 1
ATOM 1369 N N . GLU A 1 170 ? 7.488 0.586 20.75 1 94.56 170 GLU A N 1
ATOM 1370 C CA . GLU A 1 170 ? 8.008 -0.769 20.578 1 94.56 170 GLU A CA 1
ATOM 1371 C C . GLU A 1 170 ? 7.25 -1.519 19.484 1 94.56 170 GLU A C 1
ATOM 1373 O O . GLU A 1 170 ? 6.047 -1.325 19.312 1 94.56 170 GLU A O 1
ATOM 1378 N N . GLY A 1 171 ? 7.996 -2.309 18.844 1 93.75 171 GLY A N 1
ATOM 1379 C CA . GLY A 1 171 ? 7.34 -3.158 17.859 1 93.75 171 GLY A CA 1
ATOM 1380 C C . GLY A 1 171 ? 6.555 -4.293 18.484 1 93.75 171 GLY A C 1
ATOM 1381 O O . GLY A 1 171 ? 6.871 -4.738 19.594 1 93.75 171 GLY A O 1
ATOM 1382 N N . LYS A 1 172 ? 5.488 -4.66 17.797 1 95.06 172 LYS A N 1
ATOM 1383 C CA . LYS A 1 172 ? 4.738 -5.852 18.188 1 95.06 172 LYS A CA 1
ATOM 1384 C C . LYS A 1 172 ? 5.109 -7.047 17.312 1 95.06 172 LYS A C 1
ATOM 1386 O O . LYS A 1 172 ? 5.293 -6.906 16.109 1 95.06 172 LYS A O 1
ATOM 1391 N N . ALA A 1 173 ? 5.223 -8.156 17.984 1 96.44 173 ALA A N 1
ATOM 1392 C CA . ALA A 1 173 ? 5.539 -9.367 17.234 1 96.44 173 ALA A CA 1
ATOM 1393 C C . ALA A 1 173 ? 4.508 -9.609 16.141 1 96.44 173 ALA A C 1
ATOM 1395 O O . ALA A 1 173 ? 3.314 -9.367 16.328 1 96.44 173 ALA A O 1
ATOM 1396 N N . ARG A 1 174 ? 4.98 -10.086 15.031 1 98.44 174 ARG A N 1
ATOM 1397 C CA . ARG A 1 174 ? 4.117 -10.398 13.898 1 98.44 174 ARG A CA 1
ATOM 1398 C C . ARG A 1 174 ? 3.848 -11.898 13.805 1 98.44 174 ARG A C 1
ATOM 1400 O O . ARG A 1 174 ? 4.707 -12.711 14.156 1 98.44 174 ARG A O 1
ATOM 1407 N N . THR A 1 175 ? 2.639 -12.25 13.344 1 98.69 175 THR A N 1
ATOM 1408 C CA . THR A 1 175 ? 2.309 -13.641 13.055 1 98.69 175 THR A CA 1
ATOM 1409 C C . THR A 1 175 ? 3.152 -14.18 11.906 1 98.69 175 THR A C 1
ATOM 1411 O O . THR A 1 175 ? 3.219 -13.555 10.836 1 98.69 175 THR A O 1
ATOM 1414 N N . PRO A 1 176 ? 3.852 -15.328 12.172 1 98.69 176 PRO A N 1
ATOM 1415 C CA . PRO A 1 176 ? 4.574 -15.906 11.031 1 98.69 176 PRO A CA 1
ATOM 1416 C C . PRO A 1 176 ? 3.68 -16.109 9.812 1 98.69 176 PRO A C 1
ATOM 1418 O O . PRO A 1 176 ? 2.549 -16.594 9.945 1 98.69 176 PRO A O 1
ATOM 1421 N N . ILE A 1 177 ? 4.203 -15.82 8.664 1 98.81 177 ILE A N 1
ATOM 1422 C CA . ILE A 1 177 ? 3.385 -15.859 7.453 1 98.81 177 ILE A CA 1
ATOM 1423 C C . ILE A 1 177 ? 2.912 -17.297 7.207 1 98.81 177 ILE A C 1
ATOM 1425 O O . ILE A 1 177 ? 1.849 -17.516 6.617 1 98.81 177 ILE A O 1
ATOM 1429 N N . THR A 1 178 ? 3.639 -18.266 7.652 1 98.62 178 THR A N 1
ATOM 1430 C CA . THR A 1 178 ? 3.285 -19.656 7.438 1 98.62 178 THR A CA 1
ATOM 1431 C C . THR A 1 178 ? 1.982 -20 8.156 1 98.62 178 THR A C 1
ATOM 1433 O O . THR A 1 178 ? 1.336 -21 7.836 1 98.62 178 THR A O 1
ATOM 1436 N N . GLU A 1 179 ? 1.592 -19.203 9.125 1 98.75 179 GLU A N 1
ATOM 1437 C CA . GLU A 1 179 ? 0.311 -19.406 9.797 1 98.75 179 GLU A CA 1
ATOM 1438 C C . GLU A 1 179 ? -0.825 -18.734 9.023 1 98.75 179 GLU A C 1
ATOM 1440 O O . GLU A 1 179 ? -1.999 -18.938 9.336 1 98.75 179 GLU A O 1
ATOM 1445 N N . LYS A 1 180 ? -0.505 -18 8.008 1 98.62 180 LYS A N 1
ATOM 1446 C CA . LYS A 1 180 ? -1.488 -17.281 7.215 1 98.62 180 LYS A CA 1
ATOM 1447 C C . LYS A 1 180 ? -1.348 -17.609 5.73 1 98.62 180 LYS A C 1
ATOM 1449 O O . LYS A 1 180 ? -1.642 -16.781 4.871 1 98.62 180 LYS A O 1
ATOM 1454 N N . MET A 1 181 ? -0.828 -18.812 5.512 1 98.75 181 MET A N 1
ATOM 1455 C CA . MET A 1 181 ? -0.54 -19.125 4.113 1 98.75 181 MET A CA 1
ATOM 1456 C C . MET A 1 181 ? -0.833 -20.594 3.811 1 98.75 181 MET A C 1
ATOM 1458 O O . MET A 1 181 ? -0.654 -21.453 4.672 1 98.75 181 MET A O 1
ATOM 1462 N N . GLU A 1 182 ? -1.34 -20.844 2.672 1 98.75 182 GLU A N 1
ATOM 1463 C CA . GLU A 1 182 ? -1.404 -22.172 2.074 1 98.75 182 GLU A CA 1
ATOM 1464 C C . GLU A 1 182 ? -0.391 -22.328 0.942 1 98.75 182 GLU A C 1
ATOM 1466 O O . GLU A 1 182 ? -0.328 -21.484 0.046 1 98.75 182 GLU A O 1
ATOM 1471 N N . ILE A 1 183 ? 0.404 -23.359 1.016 1 98.69 183 ILE A N 1
ATOM 1472 C CA . ILE A 1 183 ? 1.411 -23.609 -0.008 1 98.69 183 ILE A CA 1
ATOM 1473 C C . ILE A 1 183 ? 0.975 -24.781 -0.883 1 98.69 183 ILE A C 1
ATOM 1475 O O . ILE A 1 183 ? 0.742 -25.891 -0.382 1 98.69 183 ILE A O 1
ATOM 1479 N N . ILE A 1 184 ? 0.851 -24.531 -2.141 1 98.44 184 ILE A N 1
ATOM 1480 C CA . ILE A 1 184 ? 0.441 -25.547 -3.111 1 98.44 184 ILE A CA 1
ATOM 1481 C C . ILE A 1 184 ? 1.62 -25.891 -4.016 1 98.44 184 ILE A C 1
ATOM 1483 O O . ILE A 1 184 ? 2.025 -25.094 -4.863 1 98.44 184 ILE A O 1
ATOM 1487 N N . GLU A 1 185 ? 2.225 -27 -3.912 1 95.56 185 GLU A N 1
ATOM 1488 C CA . GLU A 1 185 ? 3.434 -27.422 -4.621 1 95.56 185 GLU A CA 1
ATOM 1489 C C . GLU A 1 185 ? 3.156 -28.609 -5.539 1 95.56 185 GLU A C 1
ATOM 1491 O O . GLU A 1 185 ? 3.998 -28.969 -6.359 1 95.56 185 GLU A O 1
ATOM 1496 N N . GLY A 1 186 ? 2.021 -29.266 -5.371 1 87.19 186 GLY A N 1
ATOM 1497 C CA . GLY A 1 186 ? 1.638 -30.453 -6.117 1 87.19 186 GLY A CA 1
ATOM 1498 C C . GLY A 1 186 ? 0.181 -30.844 -5.93 1 87.19 186 GLY A C 1
ATOM 1499 O O . GLY A 1 186 ? -0.481 -30.344 -5.016 1 87.19 186 GLY A O 1
ATOM 1500 N N . MET B 1 1 ? 28.688 -9.68 -0.905 1 31.97 1 MET B N 1
ATOM 1501 C CA . MET B 1 1 ? 28.469 -8.586 0.035 1 31.97 1 MET B CA 1
ATOM 1502 C C . MET B 1 1 ? 27.281 -7.734 -0.4 1 31.97 1 MET B C 1
ATOM 1504 O O . MET B 1 1 ? 27.328 -7.074 -1.438 1 31.97 1 MET B O 1
ATOM 1508 N N . THR B 1 2 ? 26.078 -8.203 -0.058 1 48.41 2 THR B N 1
ATOM 1509 C CA . THR B 1 2 ? 24.938 -7.516 -0.644 1 48.41 2 THR B CA 1
ATOM 1510 C C . THR B 1 2 ? 25.016 -6.012 -0.386 1 48.41 2 THR B C 1
ATOM 1512 O O . THR B 1 2 ? 25.094 -5.578 0.764 1 48.41 2 THR B O 1
ATOM 1515 N N . THR B 1 3 ? 25.703 -5.199 -1.237 1 56.12 3 THR B N 1
ATOM 1516 C CA . THR B 1 3 ? 25.734 -3.742 -1.138 1 56.12 3 THR B CA 1
ATOM 1517 C C . THR B 1 3 ? 24.344 -3.176 -0.873 1 56.12 3 THR B C 1
ATOM 1519 O O . THR B 1 3 ? 23.375 -3.553 -1.538 1 56.12 3 THR B O 1
ATOM 1522 N N . TYR B 1 4 ? 24.141 -2.824 0.462 1 65.56 4 TYR B N 1
ATOM 1523 C CA . TYR B 1 4 ? 22.844 -2.25 0.797 1 65.56 4 TYR B CA 1
ATOM 1524 C C . TYR B 1 4 ? 22.703 -0.834 0.247 1 65.56 4 TYR B C 1
ATOM 1526 O O . TYR B 1 4 ? 23.641 -0.034 0.349 1 65.56 4 TYR B O 1
ATOM 1534 N N . THR B 1 5 ? 21.734 -0.708 -0.675 1 78 5 THR B N 1
ATOM 1535 C CA . THR B 1 5 ? 21.391 0.594 -1.236 1 78 5 THR B CA 1
ATOM 1536 C C . THR B 1 5 ? 20.297 1.266 -0.414 1 78 5 THR B C 1
ATOM 1538 O O . THR B 1 5 ? 19.688 0.637 0.458 1 78 5 THR B O 1
ATOM 1541 N N . SER B 1 6 ? 20.188 2.549 -0.561 1 89.94 6 SER B N 1
ATOM 1542 C CA . SER B 1 6 ? 19.141 3.285 0.131 1 89.94 6 SER B CA 1
ATOM 1543 C C . SER B 1 6 ? 17.75 2.803 -0.294 1 89.94 6 SER B C 1
ATOM 1545 O O . SER B 1 6 ? 17.594 2.238 -1.378 1 89.94 6 SER B O 1
ATOM 1547 N N . ILE B 1 7 ? 16.859 2.92 0.571 1 95.5 7 ILE B N 1
ATOM 1548 C CA . ILE B 1 7 ? 15.492 2.539 0.243 1 95.5 7 ILE B CA 1
ATOM 1549 C C . ILE B 1 7 ? 15 3.348 -0.957 1 95.5 7 ILE B C 1
ATOM 1551 O O . ILE B 1 7 ? 14.242 2.844 -1.785 1 95.5 7 ILE B O 1
ATOM 1555 N N . ALA B 1 8 ? 15.43 4.605 -1.082 1 96.25 8 ALA B N 1
ATOM 1556 C CA . ALA B 1 8 ? 15.062 5.434 -2.229 1 96.25 8 ALA B CA 1
ATOM 1557 C C . ALA B 1 8 ? 15.5 4.781 -3.537 1 96.25 8 ALA B C 1
ATOM 1559 O O . ALA B 1 8 ? 14.75 4.777 -4.516 1 96.25 8 ALA B O 1
ATOM 1560 N N . ASN B 1 9 ? 16.672 4.219 -3.537 1 95.75 9 ASN B N 1
ATOM 1561 C CA . ASN B 1 9 ? 17.156 3.559 -4.742 1 95.75 9 ASN B CA 1
ATOM 1562 C C . ASN B 1 9 ? 16.328 2.322 -5.082 1 95.75 9 ASN B C 1
ATOM 1564 O O . ASN B 1 9 ? 15.992 2.098 -6.246 1 95.75 9 ASN B O 1
ATOM 1568 N N . VAL B 1 10 ? 16 1.508 -4.066 1 96.94 10 VAL B N 1
ATOM 1569 C CA . VAL B 1 10 ? 15.195 0.314 -4.301 1 96.94 10 VAL B CA 1
ATOM 1570 C C . VAL B 1 10 ? 13.836 0.713 -4.855 1 96.94 10 VAL B C 1
ATOM 1572 O O . VAL B 1 10 ? 13.352 0.118 -5.824 1 96.94 10 VAL B O 1
ATOM 1575 N N . ILE B 1 11 ? 13.211 1.746 -4.289 1 98 11 ILE B N 1
ATOM 1576 C CA . ILE B 1 11 ? 11.898 2.219 -4.707 1 98 11 ILE B CA 1
ATOM 1577 C C . ILE B 1 11 ? 11.961 2.73 -6.145 1 98 11 ILE B C 1
ATOM 1579 O O . ILE B 1 11 ? 11.109 2.396 -6.969 1 98 11 ILE B O 1
ATOM 1583 N N . LYS B 1 12 ? 12.953 3.453 -6.504 1 97.56 12 LYS B N 1
ATOM 1584 C CA . LYS B 1 12 ? 13.07 4.059 -7.828 1 97.56 12 LYS B CA 1
ATOM 1585 C C . LYS B 1 12 ? 13.406 3.012 -8.883 1 97.56 12 LYS B C 1
ATOM 1587 O O . LYS B 1 12 ? 13.023 3.148 -10.047 1 97.56 12 LYS B O 1
ATOM 1592 N N . GLU B 1 13 ? 14.102 1.977 -8.453 1 96.94 13 GLU B N 1
ATOM 1593 C CA . GLU B 1 13 ? 14.602 1.005 -9.422 1 96.94 13 GLU B CA 1
ATOM 1594 C C . GLU B 1 13 ? 13.609 -0.129 -9.633 1 96.94 13 GLU B C 1
ATOM 1596 O O . GLU B 1 13 ? 13.648 -0.818 -10.656 1 96.94 13 GLU B O 1
ATOM 1601 N N . ARG B 1 14 ? 12.766 -0.411 -8.633 1 98.12 14 ARG B N 1
ATOM 1602 C CA . ARG B 1 14 ? 11.805 -1.504 -8.766 1 98.12 14 ARG B CA 1
ATOM 1603 C C . ARG B 1 14 ? 10.938 -1.321 -10.008 1 98.12 14 ARG B C 1
ATOM 1605 O O . ARG B 1 14 ? 10.484 -0.213 -10.297 1 98.12 14 ARG B O 1
ATOM 1612 N N . ARG B 1 15 ? 10.727 -2.41 -10.703 1 98.31 15 ARG B N 1
ATOM 1613 C CA . ARG B 1 15 ? 9.875 -2.459 -11.883 1 98.31 15 ARG B CA 1
ATOM 1614 C C . ARG B 1 15 ? 8.898 -3.629 -11.812 1 98.31 15 ARG B C 1
ATOM 1616 O O . ARG B 1 15 ? 9.188 -4.641 -11.172 1 98.31 15 ARG B O 1
ATOM 1623 N N . SER B 1 16 ? 7.77 -3.391 -12.453 1 98.38 16 SER B N 1
ATOM 1624 C CA . SER B 1 16 ? 6.895 -4.535 -12.688 1 98.38 16 SER B CA 1
ATOM 1625 C C . SER B 1 16 ? 7.449 -5.445 -13.781 1 98.38 16 SER B C 1
ATOM 1627 O O . SER B 1 16 ? 7.418 -5.094 -14.961 1 98.38 16 SER B O 1
ATOM 1629 N N . VAL B 1 17 ? 7.949 -6.578 -13.367 1 98.25 17 VAL B N 1
ATOM 1630 C CA . VAL B 1 17 ? 8.539 -7.551 -14.289 1 98.25 17 VAL B CA 1
ATOM 1631 C C . VAL B 1 17 ? 7.484 -8.578 -14.688 1 98.25 17 VAL B C 1
ATOM 1633 O O . VAL B 1 17 ? 6.828 -9.18 -13.836 1 98.25 17 VAL B O 1
ATOM 1636 N N . ARG B 1 18 ? 7.348 -8.859 -15.984 1 96.94 18 ARG B N 1
ATOM 1637 C CA . ARG B 1 18 ? 6.27 -9.719 -16.469 1 96.94 18 ARG B CA 1
ATOM 1638 C C . ARG B 1 18 ? 6.82 -10.945 -17.188 1 96.94 18 ARG B C 1
ATOM 1640 O O . ARG B 1 18 ? 6.066 -11.836 -17.578 1 96.94 18 ARG B O 1
ATOM 1647 N N . THR B 1 19 ? 8.117 -10.914 -17.469 1 96.94 19 THR B N 1
ATOM 1648 C CA . THR B 1 19 ? 8.805 -12.031 -18.109 1 96.94 19 THR B CA 1
ATOM 1649 C C . THR B 1 19 ? 9.922 -12.562 -17.219 1 96.94 19 THR B C 1
ATOM 1651 O O . THR B 1 19 ? 10.781 -11.805 -16.766 1 96.94 19 THR B O 1
ATOM 1654 N N . PHE B 1 20 ? 9.93 -13.875 -17.062 1 98.06 20 PHE B N 1
ATOM 1655 C CA . PHE B 1 20 ? 10.828 -14.484 -16.078 1 98.06 20 PHE B CA 1
ATOM 1656 C C . PHE B 1 20 ? 11.695 -15.555 -16.734 1 98.06 20 PHE B C 1
ATOM 1658 O O . PHE B 1 20 ? 11.352 -16.078 -17.797 1 98.06 20 PHE B O 1
ATOM 1665 N N . THR B 1 21 ? 12.812 -15.797 -16.109 1 97.69 21 THR B N 1
ATOM 1666 C CA . THR B 1 21 ? 13.602 -16.969 -16.469 1 97.69 21 THR B CA 1
ATOM 1667 C C . THR B 1 21 ? 12.969 -18.25 -15.914 1 97.69 21 THR B C 1
ATOM 1669 O O . THR B 1 21 ? 12.016 -18.172 -15.133 1 97.69 21 THR B O 1
ATOM 1672 N N . ASP B 1 22 ? 13.57 -19.391 -16.25 1 95.5 22 ASP B N 1
ATOM 1673 C CA . ASP B 1 22 ? 13.047 -20.672 -15.781 1 95.5 22 ASP B CA 1
ATOM 1674 C C . ASP B 1 22 ? 13.625 -21.031 -14.422 1 95.5 22 ASP B C 1
ATOM 1676 O O . ASP B 1 22 ? 13.297 -22.078 -13.859 1 95.5 22 ASP B O 1
ATOM 1680 N N . LYS B 1 23 ? 14.469 -20.156 -13.922 1 97.25 23 LYS B N 1
ATOM 1681 C CA . LYS B 1 23 ? 15.062 -20.453 -12.625 1 97.25 23 LYS B CA 1
ATOM 1682 C C . LYS B 1 23 ? 14 -20.531 -11.539 1 97.25 23 LYS B C 1
ATOM 1684 O O . LYS B 1 23 ? 13.188 -19.609 -11.391 1 97.25 23 LYS B O 1
ATOM 1689 N N . ALA B 1 24 ? 14.031 -21.641 -10.781 1 96.88 24 ALA B N 1
ATOM 1690 C CA . ALA B 1 24 ? 13.047 -21.812 -9.719 1 96.88 24 ALA B CA 1
ATOM 1691 C C . ALA B 1 24 ? 13.25 -20.797 -8.609 1 96.88 24 ALA B C 1
ATOM 1693 O O . ALA B 1 24 ? 14.383 -20.391 -8.312 1 96.88 24 ALA B O 1
ATOM 1694 N N . VAL B 1 25 ? 12.148 -20.359 -8.023 1 98.12 25 VAL B N 1
ATOM 1695 C CA . VAL B 1 25 ? 12.203 -19.5 -6.852 1 98.12 25 VAL B CA 1
ATOM 1696 C C . VAL B 1 25 ? 12.109 -20.344 -5.582 1 98.12 25 VAL B C 1
ATOM 1698 O O . VAL B 1 25 ? 11.203 -21.156 -5.438 1 98.12 25 VAL B O 1
ATOM 1701 N N . GLU B 1 26 ? 12.969 -20.141 -4.672 1 97.56 26 GLU B N 1
ATOM 1702 C CA . GLU B 1 26 ? 13.008 -20.938 -3.453 1 97.56 26 GLU B CA 1
ATOM 1703 C C . GLU B 1 26 ? 11.867 -20.578 -2.51 1 97.56 26 GLU B C 1
ATOM 1705 O O . GLU B 1 26 ? 11.695 -19.406 -2.164 1 97.56 26 GLU B O 1
ATOM 1710 N N . LYS B 1 27 ? 11.242 -21.672 -2.145 1 98.19 27 LYS B N 1
ATOM 1711 C CA . LYS B 1 27 ? 10.125 -21.5 -1.217 1 98.19 27 LYS B CA 1
ATOM 1712 C C . LYS B 1 27 ? 10.57 -20.781 0.051 1 98.19 27 LYS B C 1
ATOM 1714 O O . LYS B 1 27 ? 9.883 -19.859 0.521 1 98.19 27 LYS B O 1
ATOM 1719 N N . ASP B 1 28 ? 11.703 -21.109 0.596 1 98.56 28 ASP B N 1
ATOM 1720 C CA . ASP B 1 28 ? 12.195 -20.547 1.848 1 98.56 28 ASP B CA 1
ATOM 1721 C C . ASP B 1 28 ? 12.492 -19.047 1.694 1 98.56 28 ASP B C 1
ATOM 1723 O O . ASP B 1 28 ? 12.305 -18.281 2.631 1 98.56 28 ASP B O 1
ATOM 1727 N N . LEU B 1 29 ? 12.992 -18.688 0.561 1 98.62 29 LEU B N 1
ATOM 1728 C CA . LEU B 1 29 ? 13.234 -17.266 0.294 1 98.62 29 LEU B CA 1
ATOM 1729 C C . LEU B 1 29 ? 11.93 -16.484 0.295 1 98.62 29 LEU B C 1
ATOM 1731 O O . LEU B 1 29 ? 11.859 -15.406 0.889 1 98.62 29 LEU B O 1
ATOM 1735 N N . LEU B 1 30 ? 10.914 -17.047 -0.349 1 98.81 30 LEU B N 1
ATOM 1736 C CA . LEU B 1 30 ? 9.617 -16.375 -0.385 1 98.81 30 LEU B CA 1
ATOM 1737 C C . LEU B 1 30 ? 9.039 -16.234 1.02 1 98.81 30 LEU B C 1
ATOM 1739 O O . LEU B 1 30 ? 8.5 -15.172 1.368 1 98.81 30 LEU B O 1
ATOM 1743 N N . ILE B 1 31 ? 9.164 -17.25 1.795 1 98.88 31 ILE B N 1
ATOM 1744 C CA . ILE B 1 31 ? 8.664 -17.219 3.164 1 98.88 31 ILE B CA 1
ATOM 1745 C C . ILE B 1 31 ? 9.414 -16.156 3.965 1 98.88 31 ILE B C 1
ATOM 1747 O O . ILE B 1 31 ? 8.805 -15.383 4.707 1 98.88 31 ILE B O 1
ATOM 1751 N N . GLU B 1 32 ? 10.703 -16.094 3.805 1 98.81 32 GLU B N 1
ATOM 1752 C CA . GLU B 1 32 ? 11.516 -15.086 4.48 1 98.81 32 GLU B CA 1
ATOM 1753 C C . GLU B 1 32 ? 11.07 -13.672 4.113 1 98.81 32 GLU B C 1
ATOM 1755 O O . GLU B 1 32 ? 10.836 -12.844 4.992 1 98.81 32 GLU B O 1
ATOM 1760 N N . LEU B 1 33 ? 10.938 -13.414 2.848 1 98.81 33 LEU B N 1
ATOM 1761 C CA . LEU B 1 33 ? 10.562 -12.086 2.369 1 98.81 33 LEU B CA 1
ATOM 1762 C C . LEU B 1 33 ? 9.156 -11.719 2.826 1 98.81 33 LEU B C 1
ATOM 1764 O O . LEU B 1 33 ? 8.891 -10.57 3.188 1 98.81 33 LEU B O 1
ATOM 1768 N N . LEU B 1 34 ? 8.227 -12.68 2.82 1 98.94 34 LEU B N 1
ATOM 1769 C CA . LEU B 1 34 ? 6.863 -12.438 3.279 1 98.94 34 LEU B CA 1
ATOM 1770 C C . LEU B 1 34 ? 6.836 -12.133 4.773 1 98.94 34 LEU B C 1
ATOM 1772 O O . LEU B 1 34 ? 6.074 -11.281 5.223 1 98.94 34 LEU B O 1
ATOM 1776 N N . ASN B 1 35 ? 7.629 -12.844 5.512 1 98.94 35 ASN B N 1
ATOM 1777 C CA . ASN B 1 35 ? 7.707 -12.555 6.938 1 98.94 35 ASN B CA 1
ATOM 1778 C C . ASN B 1 35 ? 8.18 -11.125 7.191 1 98.94 35 ASN B C 1
ATOM 1780 O O . ASN B 1 35 ? 7.668 -10.438 8.078 1 98.94 35 ASN B O 1
ATOM 1784 N N . ASP B 1 36 ? 9.18 -10.672 6.449 1 98.75 36 ASP B N 1
ATOM 1785 C CA . ASP B 1 36 ? 9.602 -9.281 6.559 1 98.75 36 ASP B CA 1
ATOM 1786 C C . ASP B 1 36 ? 8.477 -8.328 6.137 1 98.75 36 ASP B C 1
ATOM 1788 O O . ASP B 1 36 ? 8.281 -7.277 6.75 1 98.75 36 ASP B O 1
ATOM 1792 N N . ALA B 1 37 ? 7.688 -8.711 5.141 1 98.88 37 ALA B N 1
ATOM 1793 C CA . ALA B 1 37 ? 6.625 -7.871 4.602 1 98.88 37 ALA B CA 1
ATOM 1794 C C . ALA B 1 37 ? 5.512 -7.668 5.625 1 98.88 37 ALA B C 1
ATOM 1796 O O . ALA B 1 37 ? 4.801 -6.66 5.586 1 98.88 37 ALA B O 1
ATOM 1797 N N . THR B 1 38 ? 5.367 -8.586 6.602 1 98.88 38 THR B N 1
ATOM 1798 C CA . THR B 1 38 ? 4.289 -8.539 7.582 1 98.88 38 THR B CA 1
ATOM 1799 C C . THR B 1 38 ? 4.449 -7.332 8.508 1 98.88 38 THR B C 1
ATOM 1801 O O . THR B 1 38 ? 3.521 -6.977 9.234 1 98.88 38 THR B O 1
ATOM 1804 N N . TRP B 1 39 ? 5.562 -6.695 8.469 1 98.75 39 TRP B N 1
ATOM 1805 C CA . TRP B 1 39 ? 5.781 -5.535 9.328 1 98.75 39 TRP B CA 1
ATOM 1806 C C . TRP B 1 39 ? 5.129 -4.293 8.734 1 98.75 39 TRP B C 1
ATOM 1808 O O . TRP B 1 39 ? 5.363 -3.178 9.211 1 98.75 39 TRP B O 1
ATOM 1818 N N . ALA B 1 40 ? 4.277 -4.445 7.746 1 98.81 40 ALA B N 1
ATOM 1819 C CA . ALA B 1 40 ? 3.439 -3.373 7.219 1 98.81 40 ALA B CA 1
ATOM 1820 C C . ALA B 1 40 ? 2.561 -2.773 8.312 1 98.81 40 ALA B C 1
ATOM 1822 O O . ALA B 1 40 ? 2.129 -3.48 9.227 1 98.81 40 ALA B O 1
ATOM 1823 N N . PRO B 1 41 ? 2.35 -1.421 8.258 1 98.56 41 PRO B N 1
ATOM 1824 C CA . PRO B 1 41 ? 1.395 -0.841 9.203 1 98.56 41 PRO B CA 1
ATOM 1825 C C . PRO B 1 41 ? -0.009 -1.424 9.055 1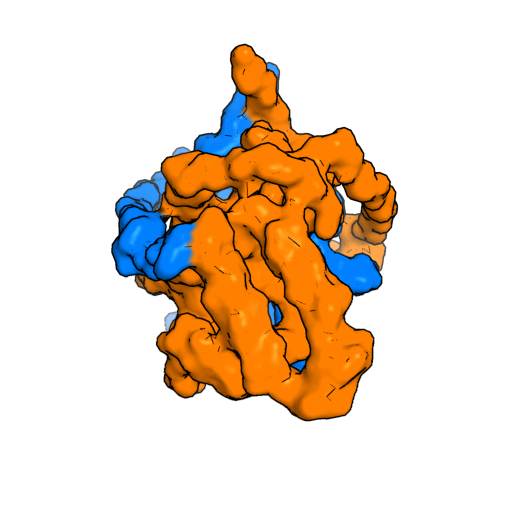 98.56 41 PRO B C 1
ATOM 1827 O O . PRO B 1 41 ? -0.433 -1.755 7.949 1 98.56 41 PRO B O 1
ATOM 1830 N N . ASN B 1 42 ? -0.708 -1.62 10.156 1 98.31 42 ASN B N 1
ATOM 1831 C CA . ASN B 1 42 ? -2.092 -2.078 10.172 1 98.31 42 ASN B CA 1
ATOM 1832 C C . ASN B 1 42 ? -2.814 -1.636 11.445 1 98.31 42 ASN B C 1
ATOM 1834 O O . ASN B 1 42 ? -2.223 -1.614 12.523 1 98.31 42 ASN B O 1
ATOM 1838 N N . HIS B 1 43 ? -4 -1.234 11.172 1 97.31 43 HIS B N 1
ATOM 1839 C CA . HIS B 1 43 ? -4.801 -0.726 12.273 1 97.31 43 HIS B CA 1
ATOM 1840 C C . HIS B 1 43 ? -5.121 -1.829 13.281 1 97.31 43 HIS B C 1
ATOM 1842 O O . HIS B 1 43 ? -5.527 -2.928 12.891 1 97.31 43 HIS B O 1
ATOM 1848 N N . LYS B 1 44 ? -4.867 -1.56 14.578 1 96.06 44 LYS B N 1
ATOM 1849 C CA . LYS B 1 44 ? -5.195 -2.441 15.695 1 96.06 44 LYS B CA 1
ATOM 1850 C C . LYS B 1 44 ? -4.477 -3.781 15.57 1 96.06 44 LYS B C 1
ATOM 1852 O O . LYS B 1 44 ? -4.957 -4.801 16.078 1 96.06 44 LYS B O 1
ATOM 1857 N N . HIS B 1 45 ? -3.41 -3.809 14.719 1 96.69 45 HIS B N 1
ATOM 1858 C CA . HIS B 1 45 ? -2.605 -5.012 14.547 1 96.69 45 HIS B CA 1
ATOM 1859 C C . HIS B 1 45 ? -3.455 -6.176 14.047 1 96.69 45 HIS B C 1
ATOM 1861 O O . HIS B 1 45 ? -3.299 -7.309 14.508 1 96.69 45 HIS B O 1
ATOM 1867 N N . ARG B 1 46 ? -4.332 -5.895 13.164 1 98.06 46 ARG B N 1
ATOM 1868 C CA . ARG B 1 46 ? -5.266 -6.891 12.648 1 98.06 46 ARG B CA 1
ATOM 1869 C C . ARG B 1 46 ? -4.562 -7.855 11.695 1 98.06 46 ARG B C 1
ATOM 1871 O O . ARG B 1 46 ? -5.016 -8.984 11.508 1 98.06 46 ARG B O 1
ATOM 1878 N N . GLU B 1 47 ? -3.475 -7.488 11.07 1 98.75 47 GLU B N 1
ATOM 1879 C CA . GLU B 1 47 ? -2.713 -8.305 10.133 1 98.75 47 GLU B CA 1
ATOM 1880 C C . GLU B 1 47 ? -3.633 -9 9.133 1 98.75 47 GLU B C 1
ATOM 1882 O O . GLU B 1 47 ? -3.674 -10.227 9.062 1 98.75 47 GLU B O 1
ATOM 1887 N N . PRO B 1 48 ? -4.285 -8.227 8.25 1 98.88 48 PRO B N 1
ATOM 1888 C CA . PRO B 1 48 ? -5.41 -8.75 7.469 1 98.88 48 PRO B CA 1
ATOM 1889 C C . PRO B 1 48 ? -4.957 -9.586 6.27 1 98.88 48 PRO B C 1
ATOM 1891 O O . PRO B 1 48 ? -5.781 -10.234 5.625 1 98.88 48 PRO B O 1
ATOM 1894 N N . TRP B 1 49 ? -3.76 -9.68 5.953 1 98.94 49 TRP B N 1
ATOM 1895 C CA . TRP B 1 49 ? -3.242 -10.336 4.758 1 98.94 49 TRP B CA 1
ATOM 1896 C C . TRP B 1 49 ? -3.199 -11.844 4.945 1 98.94 49 TRP B C 1
ATOM 1898 O O . TRP B 1 49 ? -2.867 -12.336 6.023 1 98.94 49 TRP B O 1
ATOM 1908 N N . ASN B 1 50 ? -3.568 -12.57 3.906 1 98.88 50 ASN B N 1
ATOM 1909 C CA . ASN B 1 50 ? -3.432 -14.016 3.738 1 98.88 50 ASN B CA 1
ATOM 1910 C C . ASN B 1 50 ? -2.85 -14.367 2.373 1 98.88 50 ASN B C 1
ATOM 1912 O O . ASN B 1 50 ? -3.018 -13.617 1.409 1 98.88 50 ASN B O 1
ATOM 1916 N N . CYS B 1 51 ? -2.184 -15.586 2.338 1 98.94 51 CYS B N 1
ATOM 1917 C CA . CYS B 1 51 ? -1.493 -15.914 1.096 1 98.94 51 CYS B CA 1
ATOM 1918 C C . CYS B 1 51 ? -1.792 -17.344 0.667 1 98.94 51 CYS B C 1
ATOM 1920 O O . CYS B 1 51 ? -1.972 -18.219 1.51 1 98.94 51 CYS B O 1
ATOM 1922 N N . LYS B 1 52 ? -1.902 -17.516 -0.582 1 98.94 52 LYS B N 1
ATOM 1923 C CA . LYS B 1 52 ? -1.745 -18.812 -1.234 1 98.94 52 LYS B CA 1
ATOM 1924 C C . LYS B 1 52 ? -0.556 -18.812 -2.191 1 98.94 52 LYS B C 1
ATOM 1926 O O . LYS B 1 52 ? -0.514 -18.016 -3.131 1 98.94 52 LYS B O 1
ATOM 1931 N N . LEU B 1 53 ? 0.372 -19.641 -1.898 1 98.94 53 LEU B N 1
ATOM 1932 C CA . LEU B 1 53 ? 1.58 -19.734 -2.711 1 98.94 53 LEU B CA 1
ATOM 1933 C C . LEU B 1 53 ? 1.512 -20.938 -3.646 1 98.94 53 LEU B C 1
ATOM 1935 O O . LEU B 1 53 ? 1.337 -22.078 -3.197 1 98.94 53 LEU B O 1
ATOM 1939 N N . TYR B 1 54 ? 1.638 -20.672 -4.922 1 98.75 54 TYR B N 1
ATOM 1940 C CA . TYR B 1 54 ? 1.695 -21.703 -5.953 1 98.75 54 TYR B CA 1
ATOM 1941 C C . TYR B 1 54 ? 3.102 -21.812 -6.531 1 98.75 54 TYR B C 1
ATOM 1943 O O . TYR B 1 54 ? 3.6 -20.875 -7.156 1 98.75 54 TYR B O 1
ATOM 1951 N N . ILE B 1 55 ? 3.754 -22.969 -6.395 1 97.94 55 ILE B N 1
ATOM 1952 C CA . ILE B 1 55 ? 5.094 -23.234 -6.91 1 97.94 55 ILE B CA 1
ATOM 1953 C C . ILE B 1 55 ? 5.176 -24.672 -7.43 1 97.94 55 ILE B C 1
ATOM 1955 O O . ILE B 1 55 ? 4.336 -25.5 -7.094 1 97.94 55 ILE B O 1
ATOM 1959 N N . GLY B 1 56 ? 6.199 -24.953 -8.312 1 95.81 56 GLY B N 1
ATOM 1960 C CA . GLY B 1 56 ? 6.336 -26.281 -8.883 1 95.81 56 GLY B CA 1
ATOM 1961 C C . GLY B 1 56 ? 5.09 -26.766 -9.609 1 95.81 56 GLY B C 1
ATOM 1962 O O . GLY B 1 56 ? 4.543 -26.047 -10.445 1 95.81 56 GLY B O 1
ATOM 1963 N N . GLU B 1 57 ? 4.598 -27.969 -9.305 1 95.62 57 GLU B N 1
ATOM 1964 C CA . GLU B 1 57 ? 3.426 -28.547 -9.969 1 95.62 57 GLU B CA 1
ATOM 1965 C C . GLU B 1 57 ? 2.141 -27.875 -9.477 1 95.62 57 GLU B C 1
ATOM 1967 O O . GLU B 1 57 ? 1.096 -27.984 -10.125 1 95.62 57 GLU B O 1
ATOM 1972 N N . GLY B 1 58 ? 2.236 -27.203 -8.383 1 97.19 58 GLY B N 1
ATOM 1973 C CA . GLY B 1 58 ? 1.081 -26.5 -7.84 1 97.19 58 GLY B CA 1
ATOM 1974 C C . GLY B 1 58 ? 0.581 -25.391 -8.742 1 97.19 58 GLY B C 1
ATOM 1975 O O . GLY B 1 58 ? -0.591 -25.016 -8.68 1 97.19 58 GLY B O 1
ATOM 1976 N N . ARG B 1 59 ? 1.451 -24.906 -9.586 1 97.5 59 ARG B N 1
ATOM 1977 C CA . ARG B 1 59 ? 1.071 -23.859 -10.531 1 97.5 59 ARG B CA 1
ATOM 1978 C C . ARG B 1 59 ? -0.036 -24.359 -11.461 1 97.5 59 ARG B C 1
ATOM 1980 O O . ARG B 1 59 ? -0.884 -23.562 -11.891 1 97.5 59 ARG B O 1
ATOM 1987 N N . LYS B 1 60 ? -0.045 -25.656 -11.734 1 97 60 LYS B N 1
ATOM 1988 C CA . LYS B 1 60 ? -1.071 -26.219 -12.609 1 97 60 LYS B CA 1
ATOM 1989 C C . LYS B 1 60 ? -2.457 -26.078 -11.984 1 97 60 LYS B C 1
ATOM 1991 O O . LYS B 1 60 ? -3.447 -25.891 -12.695 1 97 60 LYS B O 1
ATOM 1996 N N . LYS B 1 61 ? -2.52 -26.172 -10.672 1 97.62 61 LYS B N 1
ATOM 1997 C CA . LYS B 1 61 ? -3.797 -26.016 -9.984 1 97.62 61 LYS B CA 1
ATOM 1998 C C . LYS B 1 61 ? -4.348 -24.594 -10.164 1 97.62 61 LYS B C 1
ATOM 2000 O O . LYS B 1 61 ? -5.555 -24.406 -10.312 1 97.62 61 LYS B O 1
ATOM 2005 N N . LEU B 1 62 ? -3.469 -23.641 -10.102 1 98.12 62 LEU B N 1
ATOM 2006 C CA . LEU B 1 62 ? -3.889 -22.266 -10.336 1 98.12 62 LEU B CA 1
ATOM 2007 C C . LEU B 1 62 ? -4.371 -22.078 -11.766 1 98.12 62 LEU B C 1
ATOM 2009 O O . LEU B 1 62 ? -5.414 -21.469 -12 1 98.12 62 LEU B O 1
ATOM 2013 N N . VAL B 1 63 ? -3.641 -22.625 -12.695 1 97.5 63 VAL B N 1
ATOM 2014 C CA . VAL B 1 63 ? -4.008 -22.531 -14.102 1 97.5 63 VAL B CA 1
ATOM 2015 C C . VAL B 1 63 ? -5.383 -23.172 -14.32 1 97.5 63 VAL B C 1
ATOM 2017 O O . VAL B 1 63 ? -6.23 -22.609 -15.016 1 97.5 63 VAL B O 1
ATOM 2020 N N . ASP B 1 64 ? -5.562 -24.328 -13.719 1 97 64 ASP B N 1
ATOM 2021 C CA . ASP B 1 64 ? -6.852 -25 -13.844 1 97 64 ASP B CA 1
ATOM 2022 C C . ASP B 1 64 ? -7.984 -24.125 -13.328 1 97 64 ASP B C 1
ATOM 2024 O O . ASP B 1 64 ? -9.039 -24.031 -13.961 1 97 64 ASP B O 1
ATOM 2028 N N . ALA B 1 65 ? -7.777 -23.516 -12.188 1 97.5 65 ALA B N 1
ATOM 2029 C CA . ALA B 1 65 ? -8.789 -22.641 -11.617 1 97.5 65 ALA B CA 1
ATOM 2030 C C . ALA B 1 65 ? -9.086 -21.469 -12.555 1 97.5 65 ALA B C 1
ATOM 2032 O O . ALA B 1 65 ? -10.242 -21.078 -12.719 1 97.5 65 ALA B O 1
ATOM 2033 N N . VAL B 1 66 ? -8.039 -20.875 -13.164 1 96.88 66 VAL B N 1
ATOM 2034 C CA . VAL B 1 66 ? -8.203 -19.766 -14.109 1 96.88 66 VAL B CA 1
ATOM 2035 C C . VAL B 1 66 ? -9.031 -20.234 -15.297 1 96.88 66 VAL B C 1
ATOM 2037 O O . VAL B 1 66 ? -10.039 -19.609 -15.648 1 96.88 66 VAL B O 1
ATOM 2040 N N . LEU B 1 67 ? -8.656 -21.344 -15.852 1 96.75 67 LEU B N 1
ATOM 2041 C CA . LEU B 1 67 ? -9.312 -21.844 -17.047 1 96.75 67 LEU B CA 1
ATOM 2042 C C . LEU B 1 67 ? -10.766 -22.219 -16.766 1 96.75 67 LEU B C 1
ATOM 2044 O O . LEU B 1 67 ? -11.648 -22 -17.594 1 96.75 67 LEU B O 1
ATOM 2048 N N . ASN B 1 68 ? -11 -22.781 -15.641 1 96.62 68 ASN B N 1
ATOM 2049 C CA . ASN B 1 68 ? -12.344 -23.203 -15.273 1 96.62 68 ASN B CA 1
ATOM 2050 C C . ASN B 1 68 ? -13.258 -22.016 -14.992 1 96.62 68 ASN B C 1
ATOM 2052 O O . ASN B 1 68 ? -14.484 -22.156 -14.93 1 96.62 68 ASN B O 1
ATOM 2056 N N . SER B 1 69 ? -12.664 -20.922 -14.75 1 96.06 69 SER B N 1
ATOM 2057 C CA . SER B 1 69 ? -13.461 -19.734 -14.477 1 96.06 69 SER B CA 1
ATOM 2058 C C . SER B 1 69 ? -13.867 -19.031 -15.766 1 96.06 69 SER B C 1
ATOM 2060 O O . SER B 1 69 ? -14.664 -18.078 -15.734 1 96.06 69 SER B O 1
ATOM 2062 N N . PHE B 1 70 ? -13.367 -19.422 -16.859 1 94.06 70 PHE B N 1
ATOM 2063 C CA . PHE B 1 70 ? -13.648 -18.828 -18.156 1 94.06 70 PHE B CA 1
ATOM 2064 C C . PHE B 1 70 ? -14.844 -19.516 -18.812 1 94.06 70 PHE B C 1
ATOM 2066 O O . PHE B 1 70 ? -15.086 -20.703 -18.594 1 94.06 70 PHE B O 1
ATOM 2073 N N . THR B 1 71 ? -15.523 -18.703 -19.578 1 93.38 71 THR B N 1
ATOM 2074 C CA . THR B 1 71 ? -16.5 -19.328 -20.469 1 93.38 71 THR B CA 1
ATOM 2075 C C . THR B 1 71 ? -15.789 -20.156 -21.547 1 93.38 71 THR B C 1
ATOM 2077 O O . THR B 1 71 ? -14.586 -20.016 -21.75 1 93.38 71 THR B O 1
ATOM 2080 N N . GLU B 1 72 ? -16.562 -20.938 -22.203 1 93.38 72 GLU B N 1
ATOM 2081 C CA . GLU B 1 72 ? -16 -21.719 -23.297 1 93.38 72 GLU B CA 1
ATOM 2082 C C . GLU B 1 72 ? -15.391 -20.812 -24.359 1 93.38 72 GLU B C 1
ATOM 2084 O O . GLU B 1 72 ? -14.328 -21.109 -24.906 1 93.38 72 GLU B O 1
ATOM 2089 N N . GLU B 1 73 ? -16.047 -19.766 -24.641 1 93.75 73 GLU B N 1
ATOM 2090 C CA . GLU B 1 73 ? -15.578 -18.812 -25.625 1 93.75 73 GLU B CA 1
ATOM 2091 C C . GLU B 1 73 ? -14.258 -18.172 -25.188 1 93.75 73 GLU B C 1
ATOM 2093 O O . GLU B 1 73 ? -13.32 -18.078 -25.984 1 93.75 73 GLU B O 1
ATOM 2098 N N . GLU B 1 74 ? -14.18 -17.766 -23.922 1 91.06 74 GLU B N 1
ATOM 2099 C CA . GLU B 1 74 ? -12.969 -17.156 -23.375 1 91.06 74 GLU B CA 1
ATOM 2100 C C . GLU B 1 74 ? -11.805 -18.156 -23.391 1 91.06 74 GLU B C 1
ATOM 2102 O O . GLU B 1 74 ? -10.672 -17.781 -23.688 1 91.06 74 GLU B O 1
ATOM 2107 N N . ARG B 1 75 ? -12.117 -19.344 -23.031 1 92.5 75 ARG B N 1
ATOM 2108 C CA . ARG B 1 75 ? -11.094 -20.375 -23 1 92.5 75 ARG B CA 1
ATOM 2109 C C . ARG B 1 75 ? -10.523 -20.625 -24.391 1 92.5 75 ARG B C 1
ATOM 2111 O O . ARG B 1 75 ? -9.312 -20.812 -24.562 1 92.5 75 ARG B O 1
ATOM 2118 N N . ALA B 1 76 ? -11.359 -20.703 -25.344 1 92.81 76 ALA B N 1
ATOM 2119 C CA . ALA B 1 76 ? -10.922 -20.938 -26.719 1 92.81 76 ALA B CA 1
ATOM 2120 C C . ALA B 1 76 ? -10.055 -19.797 -27.219 1 92.81 76 ALA B C 1
ATOM 2122 O O . ALA B 1 76 ? -9.086 -20.016 -27.953 1 92.81 76 ALA B O 1
ATOM 2123 N N . LYS B 1 77 ? -10.359 -18.625 -26.812 1 91.81 77 LYS B N 1
ATOM 2124 C CA . LYS B 1 77 ? -9.688 -17.438 -27.312 1 91.81 77 LYS B CA 1
ATOM 2125 C C . LYS B 1 77 ? -8.398 -17.172 -26.531 1 91.81 77 LYS B C 1
ATOM 2127 O O . LYS B 1 77 ? -7.383 -16.781 -27.109 1 91.81 77 LYS B O 1
ATOM 2132 N N . ARG B 1 78 ? -8.445 -17.359 -25.188 1 90.38 78 ARG B N 1
ATOM 2133 C CA . ARG B 1 78 ? -7.371 -16.844 -24.344 1 90.38 78 ARG B CA 1
ATOM 2134 C C . ARG B 1 78 ? -6.75 -17.953 -23.5 1 90.38 78 ARG B C 1
ATOM 2136 O O . ARG B 1 78 ? -5.727 -17.734 -22.844 1 90.38 78 ARG B O 1
ATOM 2143 N N . GLY B 1 79 ? -7.312 -19.094 -23.531 1 90.44 79 GLY B N 1
ATOM 2144 C CA . GLY B 1 79 ? -6.934 -20.156 -22.609 1 90.44 79 GLY B CA 1
ATOM 2145 C C . GLY B 1 79 ? -5.469 -20.531 -22.719 1 90.44 79 GLY B C 1
ATOM 2146 O O . GLY B 1 79 ? -4.762 -20.578 -21.703 1 90.44 79 GLY B O 1
ATOM 2147 N N . LYS B 1 80 ? -5.02 -20.75 -23.875 1 91.94 80 LYS B N 1
ATOM 2148 C CA . LYS B 1 80 ? -3.646 -21.188 -24.078 1 91.94 80 LYS B CA 1
ATOM 2149 C C . LYS B 1 80 ? -2.648 -20.109 -23.688 1 91.94 80 LYS B C 1
ATOM 2151 O O . LYS B 1 80 ? -1.681 -20.375 -22.969 1 91.94 80 LYS B O 1
ATOM 2156 N N . ILE B 1 81 ? -2.885 -18.938 -24.078 1 90.81 81 ILE B N 1
ATOM 2157 C CA . ILE B 1 81 ? -1.989 -17.812 -23.797 1 90.81 81 ILE B CA 1
ATOM 2158 C C . ILE B 1 81 ? -1.889 -17.594 -22.297 1 90.81 81 ILE B C 1
ATOM 2160 O O . ILE B 1 81 ? -0.794 -17.422 -21.766 1 90.81 81 ILE B O 1
ATOM 2164 N N . LEU B 1 82 ? -2.979 -17.641 -21.656 1 89.75 82 LEU B N 1
ATOM 2165 C CA . LEU B 1 82 ? -3.008 -17.422 -20.219 1 89.75 82 LEU B CA 1
ATOM 2166 C C . LEU B 1 82 ? -2.338 -18.578 -19.484 1 89.75 82 LEU B C 1
ATOM 2168 O O . LEU B 1 82 ? -1.584 -18.359 -18.531 1 89.75 82 LEU B O 1
ATOM 2172 N N . SER B 1 83 ? -2.625 -19.734 -19.953 1 93.31 83 SER B N 1
ATOM 2173 C CA . SER B 1 83 ? -1.987 -20.906 -19.359 1 93.31 83 SER B CA 1
ATOM 2174 C C . SER B 1 83 ? -0.469 -20.828 -19.484 1 93.31 83 SER B C 1
ATOM 2176 O O . SER B 1 83 ? 0.247 -21.078 -18.516 1 93.31 83 SER B O 1
ATOM 2178 N N . ASP B 1 84 ? -0.005 -20.469 -20.594 1 93.69 84 ASP B N 1
ATOM 2179 C CA . ASP B 1 84 ? 1.434 -20.359 -20.828 1 93.69 84 ASP B CA 1
ATOM 2180 C C . ASP B 1 84 ? 2.051 -19.281 -19.922 1 93.69 84 ASP B C 1
ATOM 2182 O O . ASP B 1 84 ? 3.133 -19.484 -19.359 1 93.69 84 ASP B O 1
ATOM 2186 N N . ARG B 1 85 ? 1.35 -18.203 -19.781 1 91.81 85 ARG B N 1
ATOM 2187 C CA . ARG B 1 85 ? 1.829 -17.109 -18.938 1 91.81 85 ARG B CA 1
ATOM 2188 C C . ARG B 1 85 ? 1.947 -17.547 -17.484 1 91.81 85 ARG B C 1
ATOM 2190 O O . ARG B 1 85 ? 2.973 -17.312 -16.844 1 91.81 85 ARG B O 1
ATOM 2197 N N . PHE B 1 86 ? 0.934 -18.188 -17 1 94.81 86 PHE B N 1
ATOM 2198 C CA . PHE B 1 86 ? 0.926 -18.641 -15.609 1 94.81 86 PHE B CA 1
ATOM 2199 C C . PHE B 1 86 ? 1.964 -19.719 -15.383 1 94.81 86 PHE B C 1
ATOM 2201 O O . PHE B 1 86 ? 2.658 -19.719 -14.367 1 94.81 86 PHE B O 1
ATOM 2208 N N . LEU B 1 87 ? 2.135 -20.562 -16.375 1 95.5 87 LEU B N 1
ATOM 2209 C CA . LEU B 1 87 ? 3.066 -21.688 -16.203 1 95.5 87 LEU B CA 1
ATOM 2210 C C . LEU B 1 87 ? 4.508 -21.219 -16.406 1 95.5 87 LEU B C 1
ATOM 2212 O O . LEU B 1 87 ? 5.438 -21.844 -15.883 1 95.5 87 LEU B O 1
ATOM 2216 N N . SER B 1 88 ? 4.691 -20.172 -17.141 1 96.19 88 SER B N 1
ATOM 2217 C CA . SER B 1 88 ? 6.031 -19.625 -17.328 1 96.19 88 SER B CA 1
ATOM 2218 C C . SER B 1 88 ? 6.445 -18.75 -16.141 1 96.19 88 SER B C 1
ATOM 2220 O O . SER B 1 88 ? 7.59 -18.297 -16.062 1 96.19 88 SER B O 1
ATOM 2222 N N . THR B 1 89 ? 5.543 -18.5 -15.234 1 97.69 89 THR B N 1
ATOM 2223 C CA . THR B 1 89 ? 5.809 -17.781 -13.992 1 97.69 89 THR B CA 1
ATOM 2224 C C . THR B 1 89 ? 6.234 -18.75 -12.891 1 97.69 89 THR B C 1
ATOM 2226 O O . THR B 1 89 ? 5.449 -19.609 -12.477 1 97.69 89 THR B O 1
ATOM 2229 N N . PRO B 1 90 ? 7.441 -18.641 -12.375 1 98.38 90 PRO B N 1
ATOM 2230 C CA . PRO B 1 90 ? 7.977 -19.672 -11.477 1 98.38 90 PRO B CA 1
ATOM 2231 C C . PRO B 1 90 ? 7.215 -19.75 -10.156 1 98.38 90 PRO B C 1
ATOM 2233 O O . PRO B 1 90 ? 7.168 -20.828 -9.539 1 98.38 90 PRO B O 1
ATOM 2236 N N . ALA B 1 91 ? 6.727 -18.625 -9.672 1 98.75 91 ALA B N 1
ATOM 2237 C CA . ALA B 1 91 ? 5.949 -18.609 -8.438 1 98.75 91 ALA B CA 1
ATOM 2238 C C . ALA B 1 91 ? 4.816 -17.578 -8.523 1 98.75 91 ALA B C 1
ATOM 2240 O O . ALA B 1 91 ? 4.977 -16.516 -9.133 1 98.75 91 ALA B O 1
ATOM 2241 N N . GLN B 1 92 ? 3.705 -17.938 -7.977 1 98.75 92 GLN B N 1
ATOM 2242 C CA . GLN B 1 92 ? 2.578 -17.016 -7.855 1 98.75 92 GLN B CA 1
ATOM 2243 C C . GLN B 1 92 ? 2.039 -16.984 -6.43 1 98.75 92 GLN B C 1
ATOM 2245 O O . GLN B 1 92 ? 1.942 -18.031 -5.773 1 98.75 92 GLN B O 1
ATOM 2250 N N . ILE B 1 93 ? 1.75 -15.844 -5.949 1 98.94 93 ILE B N 1
ATOM 2251 C CA . ILE B 1 93 ? 1.129 -15.688 -4.637 1 98.94 93 ILE B CA 1
ATOM 2252 C C . ILE B 1 93 ? -0.197 -14.945 -4.781 1 98.94 93 ILE B C 1
ATOM 2254 O O . ILE B 1 93 ? -0.226 -13.797 -5.238 1 98.94 93 ILE B O 1
ATOM 2258 N N . VAL B 1 94 ? -1.281 -15.578 -4.465 1 98.94 94 VAL B N 1
ATOM 2259 C CA . VAL B 1 94 ? -2.555 -14.891 -4.285 1 98.94 94 VAL B CA 1
ATOM 2260 C C . VAL B 1 94 ? -2.619 -14.281 -2.887 1 98.94 94 VAL B C 1
ATOM 2262 O O . VAL B 1 94 ? -2.514 -15 -1.888 1 98.94 94 VAL B O 1
ATOM 2265 N N . VAL B 1 95 ? -2.758 -13.023 -2.807 1 99 95 VAL B N 1
ATOM 2266 C CA . VAL B 1 95 ? -2.938 -12.328 -1.537 1 99 95 VAL B CA 1
ATOM 2267 C C . VAL B 1 95 ? -4.402 -11.93 -1.37 1 99 95 VAL B C 1
ATOM 2269 O O . VAL B 1 95 ? -4.996 -11.328 -2.268 1 99 95 VAL B O 1
ATOM 2272 N N . TYR B 1 96 ? -4.918 -12.289 -0.229 1 98.94 96 TYR B N 1
ATOM 2273 C CA . TYR B 1 96 ? -6.336 -12.023 -0.017 1 98.94 96 TYR B CA 1
ATOM 2274 C C . TYR B 1 96 ? -6.609 -11.641 1.433 1 98.94 96 TYR B C 1
ATOM 2276 O O . TYR B 1 96 ? -5.723 -11.727 2.283 1 98.94 96 TYR B O 1
ATOM 2284 N N . MET B 1 97 ? -7.77 -11.07 1.662 1 98.88 97 MET B N 1
ATOM 2285 C CA . MET B 1 97 ? -8.195 -10.672 3 1 98.88 97 MET B CA 1
ATOM 2286 C C . MET B 1 97 ? -9.672 -10.969 3.215 1 98.88 97 MET B C 1
ATOM 2288 O O . MET B 1 97 ? -10.414 -11.18 2.254 1 98.88 97 MET B O 1
ATOM 2292 N N . ASN B 1 98 ? -10.055 -11.039 4.457 1 98.31 98 ASN B N 1
ATOM 2293 C CA . ASN B 1 98 ? -11.469 -11.078 4.797 1 98.31 98 ASN B CA 1
ATOM 2294 C C . ASN B 1 98 ? -12.086 -9.68 4.789 1 98.31 98 ASN B C 1
ATOM 2296 O O . ASN B 1 98 ? -11.578 -8.766 5.445 1 98.31 98 ASN B O 1
ATOM 2300 N N . GLU B 1 99 ? -13.117 -9.531 4.078 1 97.25 99 GLU B N 1
ATOM 2301 C CA . GLU B 1 99 ? -13.758 -8.219 4.039 1 97.25 99 GLU B CA 1
ATOM 2302 C C . GLU B 1 99 ? -14.617 -7.988 5.281 1 97.25 99 GLU B C 1
ATOM 2304 O O . GLU B 1 99 ? -15.539 -8.766 5.559 1 97.25 99 GLU B O 1
ATOM 2309 N N . ASP B 1 100 ? -14.344 -6.949 5.949 1 97.75 100 ASP B N 1
ATOM 2310 C CA . ASP B 1 100 ? -15.164 -6.523 7.078 1 97.75 100 ASP B CA 1
ATOM 2311 C C . ASP B 1 100 ? -16.438 -5.812 6.598 1 97.75 100 ASP B C 1
ATOM 2313 O O . ASP B 1 100 ? -16.391 -5.031 5.648 1 97.75 100 ASP B O 1
ATOM 2317 N N . PRO B 1 101 ? -17.562 -6.125 7.23 1 96.88 101 PRO B N 1
ATOM 2318 C CA . PRO B 1 101 ? -18.781 -5.434 6.793 1 96.88 101 PRO B CA 1
ATOM 2319 C C . PRO B 1 101 ? -18.75 -3.936 7.082 1 96.88 101 PRO B C 1
ATOM 2321 O O . PRO B 1 101 ? -19.5 -3.17 6.484 1 96.88 101 PRO B O 1
ATOM 2324 N N . ARG B 1 102 ? -17.984 -3.51 8.039 1 97.75 102 ARG B N 1
ATOM 2325 C CA . ARG B 1 102 ? -17.844 -2.092 8.352 1 97.75 102 ARG B CA 1
ATOM 2326 C C . ARG B 1 102 ? -16.859 -1.423 7.391 1 97.75 102 ARG B C 1
ATOM 2328 O O . ARG B 1 102 ? -15.711 -1.857 7.266 1 97.75 102 ARG B O 1
ATOM 2335 N N . GLN B 1 103 ? -17.234 -0.372 6.758 1 97.19 103 GLN B N 1
ATOM 2336 C CA . GLN B 1 103 ? -16.5 0.256 5.664 1 97.19 103 GLN B CA 1
ATOM 2337 C C . GLN B 1 103 ? -15.109 0.688 6.113 1 97.19 103 GLN B C 1
ATOM 2339 O O . GLN B 1 103 ? -14.117 0.403 5.438 1 97.19 103 GLN B O 1
ATOM 2344 N N . ILE B 1 104 ? -15.023 1.407 7.254 1 97.94 104 ILE B N 1
ATOM 2345 C CA . ILE B 1 104 ? -13.75 1.939 7.715 1 97.94 104 ILE B CA 1
ATOM 2346 C C . ILE B 1 104 ? -12.766 0.792 7.961 1 97.94 104 ILE B C 1
ATOM 2348 O O . ILE B 1 104 ? -11.625 0.836 7.504 1 97.94 104 ILE B O 1
ATOM 2352 N N . GLN B 1 105 ? -13.25 -0.26 8.617 1 98.25 105 GLN B N 1
ATOM 2353 C CA . GLN B 1 105 ? -12.398 -1.415 8.875 1 98.25 105 GLN B CA 1
ATOM 2354 C C . GLN B 1 105 ? -12 -2.111 7.582 1 98.25 105 GLN B C 1
ATOM 2356 O O . GLN B 1 105 ? -10.859 -2.557 7.434 1 98.25 105 GLN B O 1
ATOM 2361 N N . ARG B 1 106 ? -12.914 -2.234 6.641 1 98.19 106 ARG B N 1
ATOM 2362 C CA . ARG B 1 106 ? -12.641 -2.846 5.34 1 98.19 106 ARG B CA 1
ATOM 2363 C C . ARG B 1 106 ? -11.555 -2.082 4.594 1 98.19 106 ARG B C 1
ATOM 2365 O O . ARG B 1 106 ? -10.625 -2.684 4.051 1 98.19 106 ARG B O 1
ATOM 2372 N N . ASP B 1 107 ? -11.648 -0.759 4.594 1 98.31 107 ASP B N 1
ATOM 2373 C CA . ASP B 1 107 ? -10.672 0.08 3.904 1 98.31 107 ASP B CA 1
ATOM 2374 C C . ASP B 1 107 ? -9.312 0.022 4.598 1 98.31 107 ASP B C 1
ATOM 2376 O O . ASP B 1 107 ? -8.273 -0.019 3.934 1 98.31 107 ASP B O 1
ATOM 2380 N N . GLU B 1 108 ? -9.32 0.031 5.91 1 98.75 108 GLU B N 1
ATOM 2381 C CA . GLU B 1 108 ? -8.078 -0.084 6.672 1 98.75 108 GLU B CA 1
ATOM 2382 C C . GLU B 1 108 ? -7.359 -1.393 6.359 1 98.75 108 GLU B C 1
ATOM 2384 O O . GLU B 1 108 ? -6.141 -1.404 6.164 1 98.75 108 GLU B O 1
ATOM 2389 N N . ASP B 1 109 ? -8.141 -2.473 6.375 1 98.81 109 ASP B N 1
ATOM 2390 C CA . ASP B 1 109 ? -7.566 -3.783 6.094 1 98.81 109 ASP B CA 1
ATOM 2391 C C . ASP B 1 109 ? -7.012 -3.848 4.672 1 98.81 109 ASP B C 1
ATOM 2393 O O . ASP B 1 109 ? -5.941 -4.418 4.445 1 98.81 109 ASP B O 1
ATOM 2397 N N . TYR B 1 110 ? -7.738 -3.295 3.773 1 98.81 110 TYR B N 1
ATOM 2398 C CA . TYR B 1 110 ? -7.277 -3.266 2.389 1 98.81 110 TYR B CA 1
ATOM 2399 C C . TYR B 1 110 ? -5.996 -2.449 2.258 1 98.81 110 TYR B C 1
ATOM 2401 O O . TYR B 1 110 ? -5.043 -2.879 1.603 1 98.81 110 TYR B O 1
ATOM 2409 N N . ALA B 1 111 ? -5.938 -1.311 2.896 1 98.88 111 ALA B N 1
ATOM 2410 C CA . ALA B 1 111 ? -4.75 -0.458 2.867 1 98.88 111 ALA B CA 1
ATOM 2411 C C . ALA B 1 111 ? -3.549 -1.172 3.477 1 98.88 111 ALA B C 1
ATOM 2413 O O . ALA B 1 111 ? -2.449 -1.134 2.92 1 98.88 111 ALA B O 1
ATOM 2414 N N . ALA B 1 112 ? -3.791 -1.796 4.57 1 98.94 112 ALA B N 1
ATOM 2415 C CA . ALA B 1 112 ? -2.725 -2.545 5.23 1 98.94 112 ALA B CA 1
ATOM 2416 C C . ALA B 1 112 ? -2.191 -3.652 4.324 1 98.94 112 ALA B C 1
ATOM 2418 O O . ALA B 1 112 ? -0.979 -3.859 4.238 1 98.94 112 ALA B O 1
ATOM 2419 N N . THR B 1 113 ? -3.098 -4.363 3.709 1 98.94 113 THR B N 1
ATOM 2420 C CA . THR B 1 113 ? -2.699 -5.453 2.822 1 98.94 113 THR B CA 1
ATOM 2421 C C . THR B 1 113 ? -1.926 -4.914 1.622 1 98.94 113 THR B C 1
ATOM 2423 O O . THR B 1 113 ? -0.964 -5.535 1.166 1 98.94 113 THR B O 1
ATOM 2426 N N . CYS B 1 114 ? -2.328 -3.754 1.124 1 98.94 114 CYS B N 1
ATOM 2427 C CA . CYS B 1 114 ? -1.595 -3.123 0.033 1 98.94 114 CYS B CA 1
ATOM 2428 C C . CYS B 1 114 ? -0.19 -2.73 0.476 1 98.94 114 CYS B C 1
ATOM 2430 O O . CYS B 1 114 ? 0.771 -2.889 -0.28 1 98.94 114 CYS B O 1
ATOM 2432 N N . ALA B 1 115 ? -0.061 -2.193 1.655 1 98.94 115 ALA B N 1
ATOM 2433 C CA . ALA B 1 115 ? 1.256 -1.874 2.199 1 98.94 115 ALA B CA 1
ATOM 2434 C C . ALA B 1 115 ? 2.117 -3.127 2.32 1 98.94 115 ALA B C 1
ATOM 2436 O O . ALA B 1 115 ? 3.309 -3.104 2.002 1 98.94 115 ALA B O 1
ATOM 2437 N N . PHE B 1 116 ? 1.495 -4.207 2.748 1 98.94 116 PHE B N 1
ATOM 2438 C CA . PHE B 1 116 ? 2.139 -5.512 2.834 1 98.94 116 PHE B CA 1
ATOM 2439 C C . PHE B 1 116 ? 2.66 -5.949 1.472 1 98.94 116 PHE B C 1
ATOM 2441 O O . PHE B 1 116 ? 3.812 -6.371 1.349 1 98.94 116 PHE B O 1
ATOM 2448 N N . MET B 1 117 ? 1.882 -5.832 0.497 1 98.94 117 MET B N 1
ATOM 2449 C CA . MET B 1 117 ? 2.26 -6.23 -0.855 1 98.94 117 MET B CA 1
ATOM 2450 C C . MET B 1 117 ? 3.383 -5.348 -1.391 1 98.94 117 MET B C 1
ATOM 2452 O O . MET B 1 117 ? 4.297 -5.836 -2.057 1 98.94 117 MET B O 1
ATOM 2456 N N . GLN B 1 118 ? 3.326 -4.059 -1.105 1 98.94 118 GLN B N 1
ATOM 2457 C CA . GLN B 1 118 ? 4.398 -3.174 -1.55 1 98.94 118 GLN B CA 1
ATOM 2458 C C . GLN B 1 118 ? 5.707 -3.486 -0.829 1 98.94 118 GLN B C 1
ATOM 2460 O O . GLN B 1 118 ? 6.773 -3.484 -1.442 1 98.94 118 GLN B O 1
ATOM 2465 N N . ASN B 1 119 ? 5.633 -3.734 0.517 1 98.94 119 ASN B N 1
ATOM 2466 C CA . ASN B 1 119 ? 6.812 -4.223 1.222 1 98.94 119 ASN B CA 1
ATOM 2467 C C . ASN B 1 119 ? 7.441 -5.414 0.503 1 98.94 119 ASN B C 1
ATOM 2469 O O . ASN B 1 119 ? 8.648 -5.422 0.252 1 98.94 119 ASN B O 1
ATOM 2473 N N . PHE B 1 120 ? 6.633 -6.371 0.156 1 98.94 120 PHE B N 1
ATOM 2474 C CA . PHE B 1 120 ? 7.137 -7.594 -0.46 1 98.94 120 PHE B CA 1
ATOM 2475 C C . PHE B 1 120 ? 7.824 -7.285 -1.786 1 98.94 120 PHE B C 1
ATOM 2477 O O . PHE B 1 120 ? 8.906 -7.805 -2.066 1 98.94 120 PHE B O 1
ATOM 2484 N N . GLN B 1 121 ? 7.18 -6.469 -2.611 1 98.94 121 GLN B N 1
ATOM 2485 C CA . GLN B 1 121 ? 7.738 -6.137 -3.916 1 98.94 121 GLN B CA 1
ATOM 2486 C C . GLN B 1 121 ? 9.117 -5.5 -3.777 1 98.94 121 GLN B C 1
ATOM 2488 O O . GLN B 1 121 ? 10.031 -5.801 -4.555 1 98.94 121 GLN B O 1
ATOM 2493 N N . LEU B 1 122 ? 9.289 -4.625 -2.785 1 98.69 122 LEU B N 1
ATOM 2494 C CA . LEU B 1 122 ? 10.57 -3.969 -2.568 1 98.69 122 LEU B CA 1
ATOM 2495 C C . LEU B 1 122 ? 11.609 -4.961 -2.053 1 98.69 122 LEU B C 1
ATOM 2497 O O . LEU B 1 122 ? 12.758 -4.949 -2.496 1 98.69 122 LEU B O 1
ATOM 2501 N N . LEU B 1 123 ? 11.203 -5.777 -1.119 1 98.5 123 LEU B N 1
ATOM 2502 C CA . LEU B 1 123 ? 12.086 -6.809 -0.585 1 98.5 123 LEU B CA 1
ATOM 2503 C C . LEU B 1 123 ? 12.547 -7.758 -1.688 1 98.5 123 LEU B C 1
ATOM 2505 O O . LEU B 1 123 ? 13.727 -8.102 -1.77 1 98.5 123 LEU B O 1
ATOM 2509 N N . ALA B 1 124 ? 11.594 -8.203 -2.521 1 98.56 124 ALA B N 1
ATOM 2510 C CA . ALA B 1 124 ? 11.906 -9.094 -3.639 1 98.56 124 ALA B CA 1
ATOM 2511 C C . ALA B 1 124 ? 12.914 -8.453 -4.586 1 98.56 124 ALA B C 1
ATOM 2513 O O . ALA B 1 124 ? 13.891 -9.094 -4.984 1 98.56 124 ALA B O 1
ATOM 2514 N N . TRP B 1 125 ? 12.719 -7.195 -4.91 1 98 125 TRP B N 1
ATOM 2515 C CA . TRP B 1 125 ? 13.602 -6.484 -5.824 1 98 125 TRP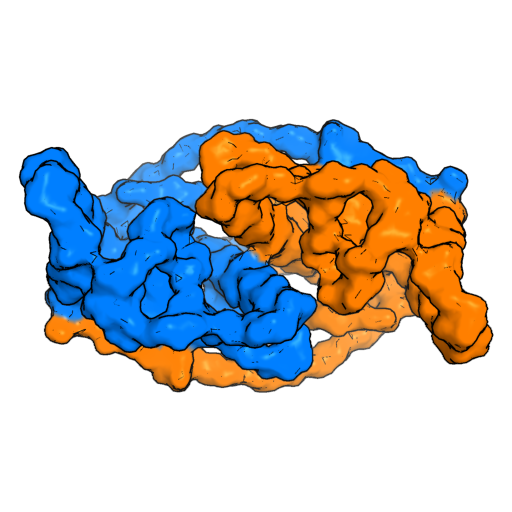 B CA 1
ATOM 2516 C C . TRP B 1 125 ? 15.031 -6.457 -5.293 1 98 125 TRP B C 1
ATOM 2518 O O . TRP B 1 125 ? 15.977 -6.703 -6.039 1 98 125 TRP B O 1
ATOM 2528 N N . GLU B 1 126 ? 15.164 -6.141 -4.012 1 96.38 126 GLU B N 1
ATOM 2529 C CA . GLU B 1 126 ? 16.484 -6.07 -3.404 1 96.38 126 GLU B CA 1
ATOM 2530 C C . GLU B 1 126 ? 17.203 -7.414 -3.488 1 96.38 126 GLU B C 1
ATOM 2532 O O . GLU B 1 126 ? 18.438 -7.469 -3.488 1 96.38 126 GLU B O 1
ATOM 2537 N N . ARG B 1 127 ? 16.469 -8.539 -3.605 1 96.12 127 ARG B N 1
ATOM 2538 C CA . ARG B 1 127 ? 17.047 -9.875 -3.662 1 96.12 127 ARG B CA 1
ATOM 2539 C C . ARG B 1 127 ? 17.188 -10.352 -5.105 1 96.12 127 ARG B C 1
ATOM 2541 O O . ARG B 1 127 ? 17.5 -11.516 -5.352 1 96.12 127 ARG B O 1
ATOM 2548 N N . GLY B 1 128 ? 16.844 -9.484 -6.039 1 96.56 128 GLY B N 1
ATOM 2549 C CA . GLY B 1 128 ? 16.984 -9.812 -7.449 1 96.56 128 GLY B CA 1
ATOM 2550 C C . GLY B 1 128 ? 15.781 -10.531 -8.016 1 96.56 128 GLY B C 1
ATOM 2551 O O . GLY B 1 128 ? 15.852 -11.102 -9.109 1 96.56 128 GLY B O 1
ATOM 2552 N N . LEU B 1 129 ? 14.727 -10.609 -7.289 1 98.25 129 LEU B N 1
ATOM 2553 C CA . LEU B 1 129 ? 13.461 -11.195 -7.738 1 98.25 129 LEU B CA 1
ATOM 2554 C C . LEU B 1 129 ? 12.539 -10.117 -8.305 1 98.25 129 LEU B C 1
ATOM 2556 O O . LEU B 1 129 ? 12.352 -9.07 -7.695 1 98.25 129 LEU B O 1
ATOM 2560 N N . GLY B 1 130 ? 12.039 -10.352 -9.539 1 98.38 130 GLY B N 1
ATOM 2561 C CA . GLY B 1 130 ? 11.023 -9.492 -10.109 1 98.38 130 GLY B CA 1
ATOM 2562 C C . GLY B 1 130 ? 9.609 -9.93 -9.773 1 98.38 130 GLY B C 1
ATOM 2563 O O . GLY B 1 130 ? 9.359 -11.117 -9.539 1 98.38 130 GLY B O 1
ATOM 2564 N N . CYS B 1 131 ? 8.711 -8.977 -9.766 1 98.19 131 CYS B N 1
ATOM 2565 C CA . CYS B 1 131 ? 7.301 -9.227 -9.5 1 98.19 131 CYS B CA 1
ATOM 2566 C C . CYS B 1 131 ? 6.414 -8.305 -10.328 1 98.19 131 CYS B C 1
ATOM 2568 O O . CYS B 1 131 ? 6.848 -7.23 -10.75 1 98.19 131 CYS B O 1
ATOM 2570 N N . VAL B 1 132 ? 5.273 -8.812 -10.578 1 98.5 132 VAL B N 1
ATOM 2571 C CA . VAL B 1 132 ? 4.211 -7.934 -11.055 1 98.5 132 VAL B CA 1
ATOM 2572 C C . VAL B 1 132 ? 2.928 -8.203 -10.273 1 98.5 132 VAL B C 1
ATOM 2574 O O . VAL B 1 132 ? 2.582 -9.359 -10.023 1 98.5 132 VAL B O 1
ATOM 2577 N N . TRP B 1 133 ? 2.297 -7.133 -9.797 1 98.81 133 TRP B N 1
ATOM 2578 C CA . TRP B 1 133 ? 1.021 -7.148 -9.094 1 98.81 133 TRP B CA 1
ATOM 2579 C C . TRP B 1 133 ? -0.148 -7.148 -10.07 1 98.81 133 TRP B C 1
ATOM 2581 O O . TRP B 1 133 ? -0.456 -6.117 -10.672 1 98.81 133 TRP B O 1
ATOM 2591 N N . LYS B 1 134 ? -0.808 -8.328 -10.211 1 98 134 LYS B N 1
ATOM 2592 C CA . LYS B 1 134 ? -1.958 -8.477 -11.102 1 98 134 LYS B CA 1
ATOM 2593 C C . LYS B 1 134 ? -3.256 -8.117 -10.383 1 98 134 LYS B C 1
ATOM 2595 O O . LYS B 1 134 ? -3.572 -8.68 -9.336 1 98 134 LYS B O 1
ATOM 2600 N N . SER B 1 135 ? -4.031 -7.203 -10.945 1 97.62 135 SER B N 1
ATOM 2601 C CA . SER B 1 135 ? -5.211 -6.656 -10.281 1 97.62 135 SER B CA 1
ATOM 2602 C C . SER B 1 135 ? -6.438 -6.727 -11.188 1 97.62 135 SER B C 1
ATOM 2604 O O . SER B 1 135 ? -7.445 -6.062 -10.93 1 97.62 135 SER B O 1
ATOM 2606 N N . GLY B 1 136 ? -6.453 -7.438 -12.172 1 94.75 136 GLY B N 1
ATOM 2607 C CA . GLY B 1 136 ? -7.469 -7.406 -13.211 1 94.75 136 GLY B CA 1
ATOM 2608 C C . GLY B 1 136 ? -8.727 -8.18 -12.844 1 94.75 136 GLY B C 1
ATOM 2609 O O . GLY B 1 136 ? -8.906 -8.555 -11.68 1 94.75 136 GLY B O 1
ATOM 2610 N N . GLY B 1 137 ? -9.617 -8.328 -13.805 1 95 137 GLY B N 1
ATOM 2611 C CA . GLY B 1 137 ? -10.953 -8.867 -13.641 1 95 137 GLY B CA 1
ATOM 2612 C C . GLY B 1 137 ? -10.969 -10.25 -13.016 1 95 137 GLY B C 1
ATOM 2613 O O . GLY B 1 137 ? -11.93 -10.625 -12.344 1 95 137 GLY B O 1
ATOM 2614 N N . LEU B 1 138 ? -9.914 -11.023 -13.195 1 94.88 138 LEU B N 1
ATOM 2615 C CA . LEU B 1 138 ? -9.82 -12.375 -12.641 1 94.88 138 LEU B CA 1
ATOM 2616 C C . LEU B 1 138 ? -10 -12.359 -11.133 1 94.88 138 LEU B C 1
ATOM 2618 O O . LEU B 1 138 ? -10.648 -13.242 -10.57 1 94.88 138 LEU B O 1
ATOM 2622 N N . ASN B 1 139 ? -9.508 -11.344 -10.461 1 97.31 139 ASN B N 1
ATOM 2623 C CA . ASN B 1 139 ? -9.539 -11.242 -9.008 1 97.31 139 ASN B CA 1
ATOM 2624 C C . ASN B 1 139 ? -10.969 -11.133 -8.484 1 97.31 139 ASN B C 1
ATOM 2626 O O . ASN B 1 139 ? -11.211 -11.336 -7.293 1 97.31 139 ASN B O 1
ATOM 2630 N N . TYR B 1 140 ? -11.883 -10.82 -9.367 1 96.88 140 TYR B N 1
ATOM 2631 C CA . TYR B 1 140 ? -13.266 -10.57 -8.961 1 96.88 140 TYR B CA 1
ATOM 2632 C C . TYR B 1 140 ? -14.188 -11.672 -9.477 1 96.88 140 TYR B C 1
ATOM 2634 O O . TYR B 1 140 ? -15.391 -11.656 -9.211 1 96.88 140 TYR B O 1
ATOM 2642 N N . ASN B 1 141 ? -13.656 -12.586 -10.234 1 96 141 ASN B N 1
ATOM 2643 C CA . ASN B 1 141 ? -14.445 -13.672 -10.812 1 96 141 ASN B CA 1
ATOM 2644 C C . ASN B 1 141 ? -14.844 -14.695 -9.75 1 96 141 ASN B C 1
ATOM 2646 O O . ASN B 1 141 ? -13.984 -15.391 -9.203 1 96 141 ASN B O 1
ATOM 2650 N N . PRO B 1 142 ? -16.188 -14.781 -9.492 1 96.56 142 PRO B N 1
ATOM 2651 C CA . PRO B 1 142 ? -16.609 -15.664 -8.406 1 96.56 142 PRO B CA 1
ATOM 2652 C C . PRO B 1 142 ? -16.203 -17.125 -8.648 1 96.56 142 PRO B C 1
ATOM 2654 O O . PRO B 1 142 ? -15.922 -17.844 -7.691 1 96.56 142 PRO B O 1
ATOM 2657 N N . LEU B 1 143 ? -16.172 -17.547 -9.93 1 96.69 143 LEU B N 1
ATOM 2658 C CA . LEU B 1 143 ? -15.781 -18.922 -10.234 1 96.69 143 LEU B CA 1
ATOM 2659 C C . LEU B 1 143 ? -14.297 -19.141 -9.93 1 96.69 143 LEU B C 1
ATOM 2661 O O . LEU B 1 143 ? -13.914 -20.203 -9.422 1 96.69 143 LEU B O 1
ATOM 2665 N N . PHE B 1 144 ? -13.492 -18.188 -10.195 1 97.31 144 PHE B N 1
ATOM 2666 C CA . PHE B 1 144 ? -12.078 -18.297 -9.883 1 97.31 144 PHE B CA 1
ATOM 2667 C C . PHE B 1 144 ? -11.859 -18.297 -8.375 1 97.31 144 PHE B C 1
ATOM 2669 O O . PHE B 1 144 ? -11.125 -19.141 -7.848 1 97.31 144 PHE B O 1
ATOM 2676 N N . ILE B 1 145 ? -12.5 -17.328 -7.707 1 98.19 145 ILE B N 1
ATOM 2677 C CA . ILE B 1 145 ? -12.383 -17.203 -6.258 1 98.19 145 ILE B CA 1
ATOM 2678 C C . ILE B 1 145 ? -12.742 -18.531 -5.594 1 98.19 145 ILE B C 1
ATOM 2680 O O . ILE B 1 145 ? -11.977 -19.031 -4.77 1 98.19 145 ILE B O 1
ATOM 2684 N N . GLU B 1 146 ? -13.82 -19.109 -5.973 1 97.5 146 GLU B N 1
ATOM 2685 C CA . GLU B 1 146 ? -14.227 -20.406 -5.438 1 97.5 146 GLU B CA 1
ATOM 2686 C C . GLU B 1 146 ? -13.258 -21.5 -5.863 1 97.5 146 GLU B C 1
ATOM 2688 O O . GLU B 1 146 ? -12.953 -22.406 -5.082 1 97.5 146 GLU B O 1
ATOM 2693 N N . GLY B 1 147 ? -12.773 -21.438 -7.082 1 97.38 147 GLY B N 1
ATOM 2694 C CA . GLY B 1 147 ? -11.898 -22.453 -7.645 1 97.38 147 GLY B CA 1
ATOM 2695 C C . GLY B 1 147 ? -10.578 -22.578 -6.906 1 97.38 147 GLY B C 1
ATOM 2696 O O . GLY B 1 147 ? -9.961 -23.641 -6.91 1 97.38 147 GLY B O 1
ATOM 2697 N N . ILE B 1 148 ? -10.172 -21.516 -6.281 1 98.31 148 ILE B N 1
ATOM 2698 C CA . ILE B 1 148 ? -8.914 -21.594 -5.555 1 98.31 148 ILE B CA 1
ATOM 2699 C C . ILE B 1 148 ? -9.188 -21.781 -4.062 1 98.31 148 ILE B C 1
ATOM 2701 O O . ILE B 1 148 ? -8.281 -21.641 -3.236 1 98.31 148 ILE B O 1
ATOM 2705 N N . GLY B 1 149 ? -10.398 -22 -3.756 1 98.12 149 GLY B N 1
ATOM 2706 C CA . GLY B 1 149 ? -10.75 -22.422 -2.408 1 98.12 149 GLY B CA 1
ATOM 2707 C C . GLY B 1 149 ? -11.125 -21.266 -1.501 1 98.12 149 GLY B C 1
ATOM 2708 O O . GLY B 1 149 ? -11.18 -21.422 -0.279 1 98.12 149 GLY B O 1
ATOM 2709 N N . LEU B 1 150 ? -11.305 -20.078 -2.049 1 98.25 150 LEU B N 1
ATOM 2710 C CA . LEU B 1 150 ? -11.773 -18.953 -1.254 1 98.25 150 LEU B CA 1
ATOM 2711 C C . LEU B 1 150 ? -13.297 -18.922 -1.198 1 98.25 150 LEU B C 1
ATOM 2713 O O . LEU B 1 150 ? -13.969 -19.609 -1.974 1 98.25 150 LEU B O 1
ATOM 2717 N N . THR B 1 151 ? -13.75 -18.25 -0.205 1 94.62 151 THR B N 1
ATOM 2718 C CA . THR B 1 151 ? -15.188 -18.219 0.021 1 94.62 151 THR B CA 1
ATOM 2719 C C . THR B 1 151 ? -15.727 -16.797 -0.126 1 94.62 151 THR B C 1
ATOM 2721 O O . THR B 1 151 ? -14.953 -15.844 -0.261 1 94.62 151 THR B O 1
ATOM 2724 N N . ARG B 1 152 ? -17.062 -16.766 -0.006 1 88.12 152 ARG B N 1
ATOM 2725 C CA . ARG B 1 152 ? -17.703 -15.461 -0.011 1 88.12 152 ARG B CA 1
ATOM 2726 C C . ARG B 1 152 ? -17.219 -14.609 1.156 1 88.12 152 ARG B C 1
ATOM 2728 O O . ARG B 1 152 ? -17.062 -15.102 2.275 1 88.12 152 ARG B O 1
ATOM 2735 N N . GLY B 1 153 ? -16.859 -13.344 0.88 1 94.06 153 GLY B N 1
ATOM 2736 C CA . GLY B 1 153 ? -16.344 -12.461 1.912 1 94.06 153 GLY B CA 1
ATOM 2737 C C . GLY B 1 153 ? -14.844 -12.32 1.878 1 94.06 153 GLY B C 1
ATOM 2738 O O . GLY B 1 153 ? -14.289 -11.391 2.465 1 94.06 153 GLY B O 1
ATOM 2739 N N . GLN B 1 154 ? -14.227 -13.359 1.249 1 98.06 154 GLN B N 1
ATOM 2740 C CA . GLN B 1 154 ? -12.789 -13.219 1.046 1 98.06 154 GLN B CA 1
ATOM 2741 C C . GLN B 1 154 ? -12.484 -12.516 -0.277 1 98.06 154 GLN B C 1
ATOM 2743 O O . GLN B 1 154 ? -13.023 -12.898 -1.321 1 98.06 154 GLN B O 1
ATOM 2748 N N . ARG B 1 155 ? -11.727 -11.523 -0.173 1 98.25 155 ARG B N 1
ATOM 2749 C CA . ARG B 1 155 ? -11.406 -10.672 -1.316 1 98.25 155 ARG B CA 1
ATOM 2750 C C . ARG B 1 155 ? -9.945 -10.828 -1.721 1 98.25 155 ARG B C 1
ATOM 2752 O O . ARG B 1 155 ? -9.047 -10.695 -0.887 1 98.25 155 ARG B O 1
ATOM 2759 N N . ILE B 1 156 ? -9.766 -11.109 -3.002 1 98.88 156 ILE B N 1
ATOM 2760 C CA . ILE B 1 156 ? -8.406 -11.07 -3.529 1 98.88 156 ILE B CA 1
ATOM 2761 C C . ILE B 1 156 ? -7.941 -9.625 -3.672 1 98.88 156 ILE B C 1
ATOM 2763 O O . ILE B 1 156 ? -8.609 -8.812 -4.324 1 98.88 156 ILE B O 1
ATOM 2767 N N . VAL B 1 157 ? -6.805 -9.281 -3.076 1 98.88 157 VAL B N 1
ATOM 2768 C CA . VAL B 1 157 ? -6.211 -7.953 -3.199 1 98.88 157 VAL B CA 1
ATOM 2769 C C . VAL B 1 157 ? -5.328 -7.895 -4.441 1 98.88 157 VAL B C 1
ATOM 2771 O O . VAL B 1 157 ? -5.258 -6.863 -5.113 1 98.88 157 VAL B O 1
ATOM 2774 N N . GLY B 1 158 ? -4.66 -9.016 -4.699 1 98.81 158 GLY B N 1
ATOM 2775 C CA . GLY B 1 158 ? -3.871 -9.141 -5.914 1 98.81 158 GLY B CA 1
ATOM 2776 C C . GLY B 1 158 ? -3.18 -10.484 -6.039 1 98.81 158 GLY B C 1
ATOM 2777 O O . GLY B 1 158 ? -3.154 -11.266 -5.086 1 98.81 158 GLY B O 1
ATOM 2778 N N . ILE B 1 159 ? -2.736 -10.758 -7.234 1 98.81 159 ILE B N 1
ATOM 2779 C CA . ILE B 1 159 ? -1.895 -11.922 -7.504 1 98.81 159 ILE B CA 1
ATOM 2780 C C . ILE B 1 159 ? -0.494 -11.461 -7.906 1 98.81 159 ILE B C 1
ATOM 2782 O O . ILE B 1 159 ? -0.336 -10.68 -8.844 1 98.81 159 ILE B O 1
ATOM 2786 N N . LEU B 1 160 ? 0.47 -11.922 -7.191 1 98.88 160 LEU B N 1
ATOM 2787 C CA . LEU B 1 160 ? 1.855 -11.609 -7.523 1 98.88 160 LEU B CA 1
ATOM 2788 C C . LEU B 1 160 ? 2.471 -12.703 -8.383 1 98.88 160 LEU B C 1
ATOM 2790 O O . LEU B 1 160 ? 2.502 -13.867 -7.977 1 98.88 160 LEU B O 1
ATOM 2794 N N . HIS B 1 161 ? 2.879 -12.344 -9.586 1 98.75 161 HIS B N 1
ATOM 2795 C CA . HIS B 1 161 ? 3.787 -13.18 -10.359 1 98.75 161 HIS B CA 1
ATOM 2796 C C . HIS B 1 161 ? 5.242 -12.898 -10 1 98.75 161 HIS B C 1
ATOM 2798 O O . HIS B 1 161 ? 5.656 -11.734 -9.945 1 98.75 161 HIS B O 1
ATOM 2804 N N . ILE B 1 162 ? 5.984 -13.93 -9.766 1 98.81 162 ILE B N 1
ATOM 2805 C CA . ILE B 1 162 ? 7.32 -13.734 -9.203 1 98.81 162 ILE B CA 1
ATOM 2806 C C . ILE B 1 162 ? 8.312 -14.641 -9.938 1 98.81 162 ILE B C 1
ATOM 2808 O O . ILE B 1 162 ? 8.023 -15.805 -10.219 1 98.81 162 ILE B O 1
ATOM 2812 N N . GLY B 1 163 ? 9.469 -14.125 -10.188 1 98.75 163 GLY B N 1
ATOM 2813 C CA . GLY B 1 163 ? 10.555 -14.906 -10.758 1 98.75 163 GLY B CA 1
ATOM 2814 C C . GLY B 1 163 ? 11.812 -14.094 -10.992 1 98.75 163 GLY B C 1
ATOM 2815 O O . GLY B 1 163 ? 11.797 -12.867 -10.883 1 98.75 163 GLY B O 1
ATOM 2816 N N . TYR B 1 164 ? 12.859 -14.812 -11.219 1 98.75 164 TYR B N 1
ATOM 2817 C CA . TYR B 1 164 ? 14.078 -14.156 -11.68 1 98.75 164 TYR B CA 1
ATOM 2818 C C . TYR B 1 164 ? 13.93 -13.672 -13.117 1 98.75 164 TYR B C 1
ATOM 2820 O O . TYR B 1 164 ? 13.102 -14.188 -13.875 1 98.75 164 TYR B O 1
ATOM 2828 N N . PHE B 1 165 ? 14.68 -12.648 -13.461 1 98.44 165 PHE B N 1
ATOM 2829 C CA . PHE B 1 165 ? 14.508 -12.031 -14.773 1 98.44 165 PHE B CA 1
ATOM 2830 C C . PHE B 1 165 ? 15.852 -11.586 -15.336 1 98.44 165 PHE B C 1
ATOM 2832 O O . PHE B 1 165 ? 16.781 -11.297 -14.586 1 98.44 165 PHE B O 1
ATOM 2839 N N . ASP B 1 166 ? 15.961 -11.492 -16.641 1 97.19 166 ASP B N 1
ATOM 2840 C CA . ASP B 1 166 ? 17.188 -11.07 -17.312 1 97.19 166 ASP B CA 1
ATOM 2841 C C . ASP B 1 166 ? 17.219 -9.562 -17.516 1 97.19 166 ASP B C 1
ATOM 2843 O O . ASP B 1 166 ? 18.266 -8.93 -17.375 1 97.19 166 ASP B O 1
ATOM 2847 N N . LYS B 1 167 ? 16.078 -9.062 -17.906 1 95.5 167 LYS B N 1
ATOM 2848 C CA . LYS B 1 167 ? 15.992 -7.633 -18.203 1 95.5 167 LYS B CA 1
ATOM 2849 C C . LYS B 1 167 ? 14.781 -7.008 -17.516 1 95.5 167 LYS B C 1
ATOM 2851 O O . LYS B 1 167 ? 13.688 -7.578 -17.547 1 95.5 167 LYS B O 1
ATOM 2856 N N . ALA B 1 168 ? 15.039 -5.891 -16.906 1 95.56 168 ALA B N 1
ATOM 2857 C CA . ALA B 1 168 ? 13.945 -5.109 -16.344 1 95.56 168 ALA B CA 1
ATOM 2858 C C . ALA B 1 168 ? 13.406 -4.098 -17.344 1 95.56 168 ALA B C 1
ATOM 2860 O O . ALA B 1 168 ? 14.172 -3.533 -18.141 1 95.56 168 ALA B O 1
ATOM 2861 N N . PRO B 1 169 ? 12.07 -3.908 -17.297 1 95.75 169 PRO B N 1
ATOM 2862 C CA . PRO B 1 169 ? 11.547 -2.83 -18.141 1 95.75 169 PRO B CA 1
ATOM 2863 C C . PRO B 1 169 ? 12.133 -1.466 -17.781 1 95.75 169 PRO B C 1
ATOM 2865 O O . PRO B 1 169 ? 12.656 -1.285 -16.672 1 95.75 169 PRO B O 1
ATOM 2868 N N . GLU B 1 170 ? 12.016 -0.601 -18.734 1 94.44 170 GLU B N 1
ATOM 2869 C CA . GLU B 1 170 ? 12.461 0.763 -18.453 1 94.44 170 GLU B CA 1
ATOM 2870 C C . GLU B 1 170 ? 11.461 1.494 -17.562 1 94.44 170 GLU B C 1
ATOM 2872 O O . GLU B 1 170 ? 10.258 1.279 -17.656 1 94.44 170 GLU B O 1
ATOM 2877 N N . GLY B 1 171 ? 12.031 2.289 -16.75 1 93.56 171 GLY B N 1
ATOM 2878 C CA . GLY B 1 171 ? 11.156 3.123 -15.953 1 93.56 171 GLY B CA 1
ATOM 2879 C C . GLY B 1 171 ? 10.508 4.246 -16.734 1 93.56 171 GLY B C 1
ATOM 2880 O O . GLY B 1 171 ? 11.078 4.719 -17.734 1 93.56 171 GLY B O 1
ATOM 2881 N N . LYS B 1 172 ? 9.297 4.582 -16.312 1 94.88 172 LYS B N 1
ATOM 2882 C CA . LYS B 1 172 ? 8.633 5.758 -16.875 1 94.88 172 LYS B CA 1
ATOM 2883 C C . LYS B 1 172 ? 8.766 6.961 -15.938 1 94.88 172 LYS B C 1
ATOM 2885 O O . LYS B 1 172 ? 8.68 6.82 -14.719 1 94.88 172 LYS B O 1
ATOM 2890 N N . ALA B 1 173 ? 9 8.078 -16.562 1 96.38 173 ALA B N 1
ATOM 2891 C CA . ALA B 1 173 ? 9.102 9.297 -15.766 1 96.38 173 ALA B CA 1
ATOM 2892 C C . ALA B 1 173 ? 7.848 9.508 -14.93 1 96.38 173 ALA B C 1
ATOM 2894 O O . ALA B 1 173 ? 6.734 9.234 -15.383 1 96.38 173 ALA B O 1
ATOM 2895 N N . ARG B 1 174 ? 8.047 9.992 -13.742 1 98.38 174 ARG B N 1
ATOM 2896 C CA . ARG B 1 174 ? 6.941 10.273 -12.836 1 98.38 174 ARG B CA 1
ATOM 2897 C C . ARG B 1 174 ? 6.625 11.766 -12.812 1 98.38 174 ARG B C 1
ATOM 2899 O O . ARG B 1 174 ? 7.52 12.602 -12.953 1 98.38 174 ARG B O 1
ATOM 2906 N N . THR B 1 175 ? 5.34 12.094 -12.641 1 98.69 175 THR B N 1
ATOM 2907 C CA . THR B 1 175 ? 4.922 13.477 -12.445 1 98.69 175 THR B CA 1
ATOM 2908 C C . THR B 1 175 ? 5.469 14.031 -11.133 1 98.69 175 THR B C 1
ATOM 2910 O O . THR B 1 175 ? 5.312 13.406 -10.078 1 98.69 175 THR B O 1
ATOM 2913 N N . PRO B 1 176 ? 6.176 15.195 -11.242 1 98.69 176 PRO B N 1
ATOM 2914 C CA . PRO B 1 176 ? 6.609 15.789 -9.969 1 98.69 176 PRO B CA 1
ATOM 2915 C C . PRO B 1 176 ? 5.457 15.977 -8.984 1 98.69 176 PRO B C 1
ATOM 2917 O O . PRO B 1 176 ? 4.379 16.422 -9.375 1 98.69 176 PRO B O 1
ATOM 2920 N N . ILE B 1 177 ? 5.715 15.688 -7.738 1 98.81 177 ILE B N 1
ATOM 2921 C CA . ILE B 1 177 ? 4.645 15.711 -6.75 1 98.81 177 ILE B CA 1
ATOM 2922 C C . ILE B 1 177 ? 4.094 17.125 -6.617 1 98.81 177 ILE B C 1
ATOM 2924 O O . ILE B 1 177 ? 2.922 17.328 -6.289 1 98.81 177 ILE B O 1
ATOM 2928 N N . THR B 1 178 ? 4.883 18.125 -6.895 1 98.62 178 THR B N 1
ATOM 2929 C CA . THR B 1 178 ? 4.457 19.516 -6.77 1 98.62 178 THR B CA 1
ATOM 2930 C C . THR B 1 178 ? 3.344 19.828 -7.762 1 98.62 178 THR B C 1
ATOM 2932 O O . THR B 1 178 ? 2.619 20.812 -7.598 1 98.62 178 THR B O 1
ATOM 2935 N N . GLU B 1 179 ? 3.197 19.031 -8.789 1 98.75 179 GLU B N 1
ATOM 2936 C CA . GLU B 1 179 ? 2.1 19.188 -9.742 1 98.75 179 GLU B CA 1
ATOM 2937 C C . GLU B 1 179 ? 0.831 18.5 -9.242 1 98.75 179 GLU B C 1
ATOM 2939 O O . GLU B 1 179 ? -0.245 18.688 -9.812 1 98.75 179 GLU B O 1
ATOM 2944 N N . LYS B 1 180 ? 0.934 17.781 -8.18 1 98.62 180 LYS B N 1
ATOM 2945 C CA . LYS B 1 180 ? -0.188 17.031 -7.625 1 98.62 180 LYS B CA 1
ATOM 2946 C C . LYS B 1 180 ? -0.396 17.359 -6.152 1 98.62 180 LYS B C 1
ATOM 2948 O O . LYS B 1 180 ? -0.862 16.516 -5.379 1 98.62 180 LYS B O 1
ATOM 2953 N N . MET B 1 181 ? 0.038 18.578 -5.824 1 98.75 181 MET B N 1
ATOM 2954 C CA . MET B 1 181 ? -0.009 18.891 -4.398 1 98.75 181 MET B CA 1
ATOM 2955 C C . MET B 1 181 ? -0.398 20.344 -4.172 1 98.75 181 MET B C 1
ATOM 2957 O O . MET B 1 181 ? -0.049 21.219 -4.969 1 98.75 181 MET B O 1
ATOM 2961 N N . GLU B 1 182 ? -1.157 20.578 -3.172 1 98.75 182 GLU B N 1
ATOM 2962 C CA . GLU B 1 182 ? -1.389 21.906 -2.607 1 98.75 182 GLU B CA 1
ATOM 2963 C C . GLU B 1 182 ? -0.663 22.078 -1.276 1 98.75 182 GLU B C 1
ATOM 2965 O O . GLU B 1 182 ? -0.79 21.234 -0.383 1 98.75 182 GLU B O 1
ATOM 2970 N N . ILE B 1 183 ? 0.111 23.109 -1.178 1 98.69 183 ILE B N 1
ATOM 2971 C CA . ILE B 1 183 ? 0.856 23.391 0.046 1 98.69 183 ILE B CA 1
ATOM 2972 C C . ILE B 1 183 ? 0.206 24.547 0.798 1 98.69 183 ILE B C 1
ATOM 2974 O O . ILE B 1 183 ? 0.062 25.641 0.256 1 98.69 183 ILE B O 1
ATOM 2978 N N . ILE B 1 184 ? -0.194 24.281 2 1 98.44 184 ILE B N 1
ATOM 2979 C CA . ILE B 1 184 ? -0.834 25.281 2.852 1 98.44 184 ILE B CA 1
ATOM 2980 C C . ILE B 1 184 ? 0.104 25.672 3.994 1 98.44 184 ILE B C 1
ATOM 2982 O O . ILE B 1 184 ? 0.329 24.875 4.914 1 98.44 184 ILE B O 1
ATOM 2986 N N . GLU B 1 185 ? 0.679 26.797 4.023 1 95.56 185 GLU B N 1
ATOM 2987 C CA . GLU B 1 185 ? 1.685 27.234 4.984 1 95.56 185 GLU B CA 1
ATOM 2988 C C . GLU B 1 185 ? 1.173 28.406 5.82 1 95.56 185 GLU B C 1
ATOM 2990 O O . GLU B 1 185 ? 1.788 28.766 6.82 1 95.56 185 GLU B O 1
ATOM 2995 N N . GLY B 1 186 ? 0.106 29.047 5.383 1 87.31 186 GLY B N 1
ATOM 2996 C CA . GLY B 1 186 ? -0.466 30.219 6.031 1 87.31 186 GLY B CA 1
ATOM 2997 C C . GLY B 1 186 ? -1.894 30.5 5.598 1 87.31 186 GLY B C 1
ATOM 2998 O O . GLY B 1 186 ? -2.367 29.938 4.605 1 87.31 186 GLY B O 1
#

Foldseek 3Di:
DLPDDDLVCLVQPAFADQAADQDADDPVLLVVLLVQLQPFDAPPSPSFKDKDKAADPSLVLLLVLLLQLDDPVCCVVCSVVVSCSSVSQGMKMWMKGFADPDPVNRVRSLVRSVSSVVSSSSSCVSVQKHKHWADDPLQVRPSSCVSVPHDPRMGTSTMIRMHHHDDGDDDDDDDDCVVVDDDDDD/DLPDDDLVVLVQPAFADQAADQDADDPVLLVVLLVQLQPFDAPPSPSFKDKDKAADPSLVLLLVLLLQLDDPVCCVVCSVVVSCSSVSQGMKMWMKGFADPDPVNRVRSLVRSVSSVVSSSSSCVSVQKHKHWADDPLQVRPSSCVSVPHDPRMGTSTMIRMHHHDDGDDDDDDDDCVVVDDDDDD

Secondary structure (DSSP, 8-state):
---PPPHHHHHHH--B-----SPPPPHHHHHHHHHHHTTS--GGG----EEEEEETTHHHHHHHHHHHTS-HHHHHHHHHHHHHHHHTSSEEEEEEEEPPSSHHHHHHHHHHHHHHHHHHHHHHHHTT-EEEEE-SGGGG-HHHHHHTT--TTEEEEEEEEEE--S-PPPPPPPPPGGGGEEEE--/---PPPHHHHHHH--B-----SPPPPHHHHHHHHHHHTTS--GGG----EEEEEETTHHHHHHHHHHHTS-HHHHHHHHHHHHHHHHTSSEEEEEEEEPPSSHHHHHHHHHHHHHHHHHHHHHHHHTT-EEEEE-SGGGG-HHHHHHTT--TTEEEEEEEEEE--S-PPPPPPPPPGGGGEEEE--